Protein AF-A0A646QCM5-F1 (afdb_monomer_lite)

Structure (mmCIF, N/CA/C/O backbone):
data_AF-A0A646QCM5-F1
#
_entry.id   AF-A0A646QCM5-F1
#
loop_
_atom_site.group_PDB
_atom_site.id
_atom_site.type_symbol
_atom_site.label_atom_id
_atom_site.label_alt_id
_atom_site.label_comp_id
_atom_site.label_asym_id
_atom_site.label_entity_id
_atom_site.label_seq_id
_atom_site.pdbx_PDB_ins_code
_atom_site.Cartn_x
_atom_site.Cartn_y
_atom_site.Cartn_z
_atom_site.occupancy
_atom_site.B_iso_or_equiv
_atom_site.auth_seq_id
_atom_site.auth_comp_id
_atom_site.auth_asym_id
_atom_site.auth_atom_id
_atom_site.pdbx_PDB_model_num
ATOM 1 N N . MET A 1 1 ? 48.543 19.553 41.252 1.00 48.06 1 MET A N 1
ATOM 2 C CA . MET A 1 1 ? 48.390 19.181 39.828 1.00 48.06 1 MET A CA 1
ATOM 3 C C . MET A 1 1 ? 46.990 18.604 39.634 1.00 48.06 1 MET A C 1
ATOM 5 O O . MET A 1 1 ? 46.805 17.416 39.829 1.00 48.06 1 MET A O 1
ATOM 9 N N . LEU A 1 2 ? 45.990 19.450 39.368 1.00 53.00 2 LEU A N 1
ATOM 10 C CA . LEU A 1 2 ? 44.574 19.065 39.236 1.00 53.00 2 LEU A CA 1
ATOM 11 C C . LEU A 1 2 ? 43.901 19.969 38.187 1.00 53.00 2 LEU A C 1
ATOM 13 O O . LEU A 1 2 ? 43.048 20.778 38.516 1.00 53.00 2 LEU A O 1
ATOM 17 N N . PHE A 1 3 ? 44.322 19.883 36.924 1.00 50.12 3 PHE A N 1
ATOM 18 C CA . PHE A 1 3 ? 43.675 20.599 35.814 1.00 50.12 3 PHE A CA 1
ATOM 19 C C . PHE A 1 3 ? 43.716 19.748 34.536 1.00 50.12 3 PHE A C 1
ATOM 21 O O . PHE A 1 3 ? 44.315 20.139 33.544 1.00 50.12 3 PHE A O 1
ATOM 28 N N . ALA A 1 4 ? 43.136 18.545 34.570 1.00 55.38 4 ALA A N 1
ATOM 29 C CA . ALA A 1 4 ? 43.033 17.681 33.382 1.00 55.38 4 ALA A CA 1
ATOM 30 C C . ALA A 1 4 ? 41.586 17.302 33.009 1.00 55.38 4 ALA A C 1
ATOM 32 O O . ALA A 1 4 ? 41.364 16.710 31.961 1.00 55.38 4 ALA A O 1
ATOM 33 N N . ASN A 1 5 ? 40.586 17.669 33.822 1.00 54.97 5 ASN A N 1
ATOM 34 C CA . ASN A 1 5 ? 39.227 17.121 33.698 1.00 54.97 5 ASN A CA 1
ATOM 35 C C . ASN A 1 5 ? 38.185 18.065 33.066 1.00 54.97 5 ASN A C 1
ATOM 37 O O . ASN A 1 5 ? 37.040 17.670 32.879 1.00 54.97 5 ASN A O 1
ATOM 41 N N . ALA A 1 6 ? 38.553 19.305 32.725 1.00 56.94 6 ALA A N 1
ATOM 42 C CA . ALA A 1 6 ? 37.591 20.311 32.252 1.00 56.94 6 ALA A CA 1
ATOM 43 C C . ALA A 1 6 ? 37.296 20.251 30.737 1.00 56.94 6 ALA A C 1
ATOM 45 O O . ALA A 1 6 ? 36.301 20.812 30.290 1.00 56.94 6 ALA A O 1
ATOM 46 N N . TYR A 1 7 ? 38.124 19.555 29.948 1.00 56.28 7 TYR A N 1
ATOM 47 C CA . TYR A 1 7 ? 38.003 19.519 28.481 1.00 56.28 7 TYR A CA 1
ATOM 48 C C . TYR A 1 7 ? 37.385 18.226 27.925 1.00 56.28 7 TYR A C 1
ATOM 50 O O . TYR A 1 7 ? 37.044 18.179 26.746 1.00 56.28 7 TYR A O 1
ATOM 58 N N . LEU A 1 8 ? 37.191 17.190 28.751 1.00 59.22 8 LEU A N 1
ATOM 59 C CA . LEU A 1 8 ? 36.609 15.917 28.299 1.00 59.22 8 LEU A CA 1
ATOM 60 C C . LEU A 1 8 ? 35.085 15.997 28.102 1.00 59.22 8 LEU A C 1
ATOM 62 O O . LEU A 1 8 ? 34.555 15.464 27.132 1.00 59.22 8 LEU A O 1
ATOM 66 N N . LEU A 1 9 ? 34.383 16.695 28.999 1.00 58.88 9 LEU A N 1
ATOM 67 C CA . LEU A 1 9 ? 32.927 16.865 28.949 1.00 58.88 9 LEU A CA 1
ATOM 68 C C . LEU A 1 9 ? 32.409 17.553 27.671 1.00 58.88 9 LEU A C 1
ATOM 70 O O . LEU A 1 9 ? 31.515 16.989 27.041 1.00 58.88 9 LEU A O 1
ATOM 74 N N . PRO A 1 10 ? 32.946 18.708 27.226 1.00 61.84 10 PRO A N 1
ATOM 75 C CA . PRO A 1 10 ? 32.444 19.354 26.012 1.00 61.84 10 PRO A CA 1
ATOM 76 C C . PRO A 1 10 ? 32.688 18.514 24.749 1.00 61.84 10 PRO A C 1
ATOM 78 O O . PRO A 1 10 ? 31.905 18.592 23.808 1.00 61.84 10 PRO A O 1
ATOM 81 N N . LEU A 1 11 ? 33.732 17.678 24.737 1.00 63.75 11 LEU A N 1
ATOM 82 C CA . LEU A 1 11 ? 34.081 16.829 23.595 1.00 63.75 11 LEU A CA 1
ATOM 83 C C . LEU A 1 11 ? 33.165 15.599 23.473 1.00 63.75 11 LEU A C 1
ATOM 85 O O . LEU A 1 11 ? 32.826 15.178 22.372 1.00 63.75 11 LEU A O 1
ATOM 89 N N . ILE A 1 12 ? 32.707 15.046 24.599 1.00 67.75 12 ILE A N 1
ATOM 90 C CA . ILE A 1 12 ? 31.707 13.967 24.603 1.00 67.75 12 ILE A CA 1
ATOM 91 C C . ILE A 1 12 ? 30.342 14.509 24.156 1.00 67.75 12 ILE A C 1
ATOM 93 O O . ILE A 1 12 ? 29.671 13.875 23.344 1.00 67.75 12 ILE A O 1
ATOM 97 N N . VAL A 1 13 ? 29.953 15.701 24.622 1.00 62.94 13 VAL A N 1
ATOM 98 C CA . VAL A 1 13 ? 28.676 16.331 24.245 1.00 62.94 13 VAL A CA 1
ATOM 99 C C . VAL A 1 13 ? 28.620 16.622 22.742 1.00 62.94 13 VAL A C 1
ATOM 101 O O . VAL A 1 13 ? 27.620 16.303 22.102 1.00 62.94 13 VAL A O 1
ATOM 104 N N . THR A 1 14 ? 29.691 17.147 22.140 1.00 62.12 14 THR A N 1
ATOM 105 C CA . THR A 1 14 ? 29.724 17.385 20.686 1.00 62.12 14 THR A CA 1
ATOM 106 C C . THR A 1 14 ? 29.658 16.088 19.882 1.00 62.12 14 THR A C 1
ATOM 108 O O . THR A 1 14 ? 28.912 16.024 18.908 1.00 62.12 14 THR A O 1
ATOM 111 N N . LEU A 1 15 ? 30.350 15.022 20.299 1.00 57.97 15 LEU A N 1
ATOM 112 C CA . LEU A 1 15 ? 30.290 13.723 19.615 1.00 57.97 15 LEU A CA 1
ATOM 113 C C . LEU A 1 15 ? 28.901 13.067 19.688 1.00 57.97 15 LEU A C 1
ATOM 115 O O . LEU A 1 15 ? 28.469 12.450 18.712 1.00 57.97 15 LEU A O 1
ATOM 119 N N . VAL A 1 16 ? 28.191 13.208 20.811 1.00 57.62 16 VAL A N 1
ATOM 120 C CA . VAL A 1 16 ? 26.811 12.712 20.961 1.00 57.62 16 VAL A CA 1
ATOM 121 C C . VAL A 1 16 ? 25.851 13.483 20.048 1.00 57.62 16 VAL A C 1
ATOM 123 O O . VAL A 1 16 ? 25.044 12.861 19.360 1.00 57.62 16 VAL A O 1
ATOM 126 N N . LEU A 1 17 ? 25.990 14.812 19.967 1.00 55.44 17 LEU A N 1
ATOM 127 C CA . LEU A 1 17 ? 25.168 15.661 19.095 1.00 55.44 17 LEU A CA 1
ATOM 128 C C . LEU A 1 17 ? 25.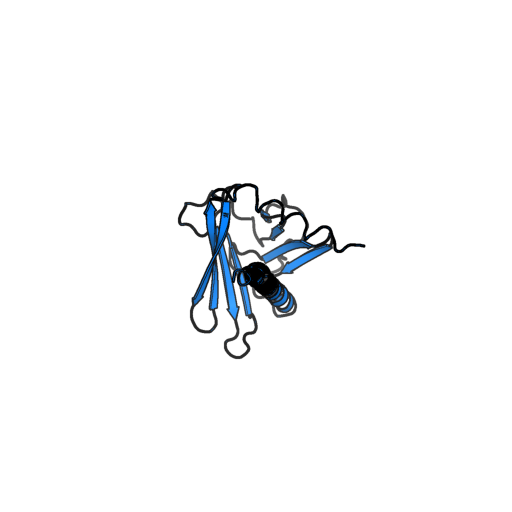429 15.421 17.597 1.00 55.44 17 LEU A C 1
ATOM 130 O O . LEU A 1 17 ? 24.503 15.466 16.791 1.00 55.44 17 LEU A O 1
ATOM 134 N N . ILE A 1 18 ? 26.675 15.128 17.208 1.00 56.53 18 ILE A N 1
ATOM 135 C CA . ILE A 1 18 ? 27.013 14.801 15.814 1.00 56.53 18 ILE A CA 1
ATOM 136 C C . ILE A 1 18 ? 26.372 13.463 15.410 1.00 56.53 18 ILE A C 1
ATOM 138 O 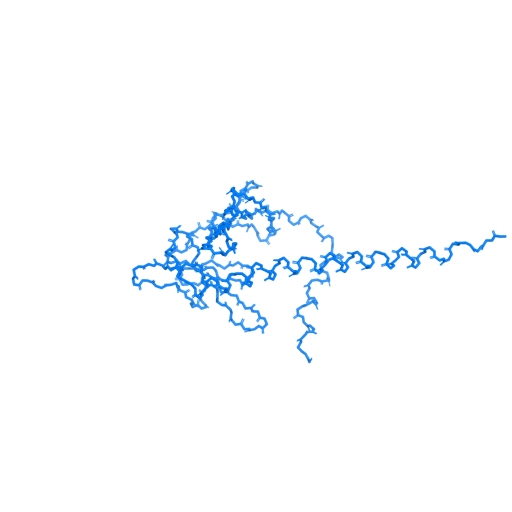O . ILE A 1 18 ? 25.784 13.355 14.334 1.00 56.53 18 ILE A O 1
ATOM 142 N N . LYS A 1 19 ? 26.422 12.441 16.277 1.00 48.91 19 LYS A N 1
ATOM 143 C CA . LYS A 1 19 ? 25.820 11.129 15.983 1.00 48.91 19 LYS A CA 1
ATOM 144 C C . LYS A 1 19 ? 24.298 11.184 15.847 1.00 48.91 19 LYS A C 1
ATOM 146 O O . LYS A 1 19 ? 23.762 10.534 14.952 1.00 48.91 19 LYS A O 1
ATOM 151 N N . SER A 1 20 ? 23.607 11.955 16.688 1.00 49.72 20 SER A N 1
ATOM 152 C CA . SER A 1 20 ? 22.147 12.085 16.597 1.00 49.72 20 SER A CA 1
ATOM 153 C C . SER A 1 20 ? 21.712 12.800 15.313 1.00 49.72 20 SER A C 1
ATOM 155 O O . SER A 1 20 ? 20.775 12.348 14.657 1.00 49.72 20 SER A O 1
ATOM 157 N N . ALA A 1 21 ? 22.438 13.839 14.885 1.00 44.34 21 ALA A N 1
ATOM 158 C CA . ALA A 1 21 ? 22.160 14.542 13.632 1.00 44.34 21 ALA A CA 1
ATOM 159 C C . ALA A 1 21 ? 22.354 13.652 12.388 1.00 44.34 21 ALA A C 1
ATOM 161 O O . ALA A 1 21 ? 21.562 13.719 11.447 1.00 44.34 21 ALA A O 1
ATOM 162 N N . HIS A 1 22 ? 23.369 12.781 12.383 1.00 42.06 22 HIS A N 1
ATOM 163 C CA . HIS A 1 22 ? 23.581 11.840 11.278 1.00 42.06 22 HIS A CA 1
ATOM 164 C C . HIS A 1 22 ? 22.502 10.753 11.195 1.00 42.06 22 HIS A C 1
ATOM 166 O O . HIS A 1 22 ? 22.108 10.386 10.089 1.00 42.06 22 HIS A O 1
ATOM 172 N N . LEU A 1 23 ? 21.995 10.266 12.332 1.00 41.31 23 LEU A N 1
ATOM 173 C CA . LEU A 1 23 ? 20.921 9.266 12.358 1.00 41.31 23 LEU A CA 1
ATOM 174 C C . LEU A 1 23 ? 19.582 9.843 11.874 1.00 41.31 23 LEU A C 1
ATOM 176 O O . LEU A 1 23 ? 18.910 9.210 11.063 1.00 41.31 23 LEU A O 1
ATOM 180 N N . LEU A 1 24 ? 19.240 11.065 12.295 1.00 40.00 24 LEU A N 1
ATOM 181 C CA . LEU A 1 24 ? 18.034 11.779 11.847 1.00 40.00 24 LEU A CA 1
ATOM 182 C C . LEU A 1 24 ? 18.058 12.111 10.346 1.00 40.00 24 LEU A C 1
ATOM 184 O O . LEU A 1 24 ? 17.027 12.075 9.681 1.00 40.00 24 LEU A O 1
ATOM 188 N N . SER A 1 25 ? 19.235 12.416 9.796 1.00 42.03 25 SER A N 1
ATOM 189 C CA . SER A 1 25 ? 19.393 12.681 8.361 1.00 42.03 25 SER A CA 1
ATOM 190 C C . SER A 1 25 ? 19.184 11.418 7.510 1.00 42.03 25 SER A C 1
ATOM 192 O O . SER A 1 25 ? 18.638 11.485 6.409 1.00 42.03 25 SER A O 1
ATOM 194 N N . LEU A 1 26 ? 19.570 10.247 8.028 1.00 34.31 26 LEU A N 1
ATOM 195 C CA . LEU A 1 26 ? 19.490 8.989 7.288 1.00 34.31 26 LEU A CA 1
ATOM 196 C C . LEU A 1 26 ? 18.056 8.446 7.188 1.00 34.31 26 LEU A C 1
ATOM 198 O O . LEU A 1 26 ? 17.667 7.989 6.115 1.00 34.31 26 LEU A O 1
ATOM 202 N N . SER A 1 27 ? 17.255 8.530 8.256 1.00 39.22 27 SER A N 1
ATOM 203 C CA . SER A 1 27 ? 15.854 8.073 8.229 1.00 39.22 27 SER A CA 1
ATOM 204 C C . SER A 1 27 ? 15.005 8.883 7.244 1.00 39.22 27 SER A C 1
ATOM 206 O O . SER A 1 27 ? 14.269 8.310 6.441 1.00 39.22 27 SER A O 1
ATOM 208 N N . HIS A 1 28 ? 15.193 10.204 7.213 1.00 36.88 28 HIS A N 1
ATOM 209 C CA . HIS A 1 28 ? 14.476 11.099 6.304 1.00 36.88 28 HIS A CA 1
ATOM 210 C C . HIS A 1 28 ? 14.843 10.872 4.822 1.00 36.88 28 HIS A C 1
ATOM 212 O O . HIS A 1 28 ? 14.023 11.083 3.927 1.00 36.88 28 HIS A O 1
ATOM 218 N N . LEU A 1 29 ? 16.076 10.444 4.527 1.00 34.44 29 LEU A N 1
ATOM 219 C CA . LEU A 1 29 ? 16.499 10.106 3.162 1.00 34.44 29 LEU A CA 1
ATOM 220 C C . LEU A 1 29 ? 15.893 8.784 2.669 1.00 34.44 29 LEU A C 1
ATOM 222 O O . LEU A 1 29 ? 15.627 8.650 1.474 1.00 34.44 29 LEU A O 1
ATOM 226 N N . ILE A 1 30 ? 15.655 7.826 3.570 1.00 41.28 30 ILE A N 1
ATOM 227 C CA . ILE A 1 30 ? 15.052 6.529 3.231 1.00 41.28 30 ILE A CA 1
ATOM 228 C C . ILE A 1 30 ? 13.568 6.705 2.876 1.00 41.28 30 ILE A C 1
ATOM 230 O O . ILE A 1 30 ? 13.142 6.237 1.821 1.00 41.28 30 ILE A O 1
ATOM 234 N N . GLU A 1 31 ? 12.802 7.455 3.677 1.00 41.78 31 GLU A N 1
ATOM 235 C CA . GLU A 1 31 ? 11.379 7.713 3.393 1.00 41.78 31 GLU A CA 1
ATOM 236 C C . GLU A 1 31 ? 11.167 8.562 2.132 1.00 41.78 31 GLU A C 1
ATOM 238 O O . GLU A 1 31 ? 10.255 8.300 1.342 1.00 41.78 31 GLU A O 1
ATOM 243 N N . LYS A 1 32 ? 12.036 9.553 1.892 1.00 42.31 32 LYS A N 1
ATOM 244 C CA . LYS A 1 32 ? 11.933 10.423 0.713 1.00 42.31 32 LYS A CA 1
ATOM 245 C C . LYS A 1 32 ? 12.204 9.673 -0.596 1.00 42.31 32 LYS A C 1
ATOM 247 O O . LYS A 1 32 ? 11.463 9.861 -1.561 1.00 42.31 32 LYS A O 1
ATOM 252 N N . ASN A 1 33 ? 13.207 8.791 -0.621 1.00 46.53 33 ASN A N 1
ATOM 253 C CA . ASN A 1 33 ? 13.516 7.981 -1.804 1.00 46.53 33 ASN A CA 1
ATOM 254 C C . ASN A 1 33 ? 12.387 7.002 -2.153 1.00 46.53 33 ASN A C 1
ATOM 256 O O . ASN A 1 33 ? 12.100 6.786 -3.331 1.00 46.53 33 ASN A O 1
ATOM 260 N N . ASP A 1 34 ? 11.718 6.430 -1.150 1.00 52.00 34 ASP A N 1
ATOM 261 C CA . ASP A 1 34 ? 10.619 5.496 -1.387 1.00 52.00 34 ASP A CA 1
ATOM 262 C C . ASP A 1 34 ? 9.419 6.175 -2.066 1.00 52.00 34 ASP A C 1
ATOM 264 O O . ASP A 1 34 ? 8.833 5.592 -2.979 1.00 52.00 34 ASP A O 1
ATOM 268 N N . PHE A 1 35 ? 9.092 7.416 -1.693 1.00 48.81 35 PHE A N 1
ATOM 269 C CA . PHE A 1 35 ? 7.960 8.154 -2.265 1.00 48.81 35 PHE A CA 1
ATOM 270 C C . PHE A 1 35 ? 8.286 8.795 -3.626 1.00 48.81 35 PHE A C 1
ATOM 272 O O . PHE A 1 35 ? 7.481 8.711 -4.555 1.00 48.81 35 PHE A O 1
ATOM 279 N N . GLU A 1 36 ? 9.481 9.376 -3.795 1.00 45.81 36 GLU A N 1
ATOM 280 C CA . GLU A 1 36 ? 9.914 9.942 -5.086 1.00 45.81 36 GLU A CA 1
ATOM 281 C C . GLU A 1 36 ? 10.031 8.856 -6.169 1.00 45.81 36 GLU A C 1
ATOM 283 O O . GLU A 1 36 ? 9.639 9.075 -7.318 1.00 45.81 36 GLU A O 1
ATOM 288 N N . SER A 1 37 ? 10.463 7.645 -5.798 1.00 50.97 37 SER A N 1
ATOM 289 C CA . SER A 1 37 ? 10.536 6.516 -6.731 1.00 50.97 37 SER A CA 1
ATOM 290 C C . SER A 1 37 ? 9.159 6.061 -7.245 1.00 50.97 37 SER A C 1
ATOM 292 O O . SER A 1 37 ? 9.042 5.624 -8.390 1.00 50.97 37 SER A O 1
ATOM 294 N N . GLN A 1 38 ? 8.096 6.223 -6.447 1.00 51.34 38 GLN A N 1
ATOM 295 C CA . GLN A 1 38 ? 6.720 5.876 -6.824 1.00 51.34 38 GLN A CA 1
ATOM 296 C C . GLN A 1 38 ? 6.083 6.923 -7.746 1.00 51.34 38 GLN A C 1
ATOM 298 O O . GLN A 1 38 ? 5.290 6.574 -8.622 1.00 51.34 38 GLN A O 1
ATOM 303 N N . GLN A 1 39 ? 6.469 8.195 -7.622 1.00 50.16 39 GLN A N 1
ATOM 304 C CA . GLN A 1 39 ? 5.957 9.266 -8.479 1.00 50.16 39 GLN A CA 1
ATOM 305 C C . GLN A 1 39 ? 6.425 9.125 -9.940 1.00 50.16 39 GLN A C 1
ATOM 307 O O . GLN A 1 39 ? 5.703 9.495 -10.866 1.00 50.16 39 GLN A O 1
ATOM 312 N N . GLU A 1 40 ? 7.597 8.525 -10.180 1.00 48.06 40 GLU A N 1
ATOM 313 C CA . GLU A 1 40 ? 8.066 8.205 -11.536 1.00 48.06 40 GLU A CA 1
ATOM 314 C C . GLU A 1 40 ? 7.358 7.002 -12.185 1.00 48.06 40 GLU A C 1
ATOM 316 O O . GLU A 1 40 ? 7.403 6.853 -13.414 1.00 48.06 40 GLU A O 1
ATOM 321 N N . VAL A 1 41 ? 6.706 6.149 -11.385 1.00 53.94 41 VAL A N 1
ATOM 322 C CA . VAL A 1 41 ? 5.902 5.019 -11.879 1.00 53.94 41 VAL A CA 1
ATOM 323 C C . VAL A 1 41 ? 4.603 5.524 -12.505 1.00 53.94 41 VAL A C 1
ATOM 325 O O . VAL A 1 41 ? 4.186 4.987 -13.528 1.00 53.94 41 VAL A O 1
ATOM 328 N N . SER A 1 42 ? 4.013 6.610 -11.985 1.00 49.75 42 SER A N 1
ATOM 329 C CA . SER A 1 42 ? 2.719 7.120 -12.473 1.00 49.75 42 SER A CA 1
ATOM 330 C C . SER A 1 42 ? 2.750 7.671 -13.909 1.00 49.75 42 SER A C 1
ATOM 332 O O . SER A 1 42 ? 1.702 7.826 -14.529 1.00 49.75 42 SER A O 1
ATOM 334 N N . LYS A 1 43 ? 3.942 7.927 -14.473 1.00 50.09 43 LYS A N 1
ATOM 335 C CA . LYS A 1 43 ? 4.123 8.382 -15.867 1.00 50.09 43 LYS A CA 1
ATOM 336 C C . LYS A 1 43 ? 4.348 7.251 -16.880 1.00 50.09 43 LYS A C 1
ATOM 338 O O . LYS A 1 43 ? 4.436 7.532 -18.073 1.00 50.09 43 LYS A O 1
ATOM 343 N N . ARG A 1 44 ? 4.507 6.000 -16.440 1.00 54.97 44 ARG A N 1
ATOM 344 C CA . ARG A 1 44 ? 4.807 4.837 -17.301 1.00 54.97 44 ARG A CA 1
ATOM 345 C C . ARG A 1 44 ? 3.611 3.895 -17.346 1.00 54.97 44 ARG A C 1
ATOM 347 O O . ARG A 1 44 ? 2.772 3.982 -16.466 1.00 54.97 44 ARG A O 1
ATOM 354 N N . ASP A 1 45 ? 3.555 3.015 -18.353 1.00 59.66 45 ASP A N 1
ATOM 355 C CA . ASP A 1 45 ? 2.510 1.994 -18.555 1.00 59.66 45 ASP A CA 1
ATOM 356 C C . ASP A 1 45 ? 2.085 1.332 -17.236 1.00 59.66 45 ASP A C 1
ATOM 358 O O . ASP A 1 45 ? 2.696 0.369 -16.755 1.00 59.66 45 ASP A O 1
ATOM 362 N N . ILE A 1 46 ? 1.032 1.884 -16.633 1.00 64.94 46 ILE A N 1
ATOM 363 C CA . ILE A 1 46 ? 0.520 1.436 -15.352 1.00 64.94 46 ILE A CA 1
ATOM 364 C C . ILE A 1 46 ? -0.127 0.069 -15.611 1.00 64.94 46 ILE A C 1
ATOM 366 O O . ILE A 1 46 ? -1.151 -0.052 -16.289 1.00 64.94 46 ILE A O 1
ATOM 370 N N . ARG A 1 47 ? 0.500 -0.995 -15.102 1.00 83.19 47 ARG A N 1
ATOM 371 C CA . ARG A 1 47 ? -0.003 -2.364 -15.275 1.00 83.19 47 ARG A CA 1
ATOM 372 C C . ARG A 1 47 ? -1.294 -2.579 -14.492 1.00 83.19 47 ARG A C 1
ATOM 374 O O . ARG A 1 47 ? -1.568 -1.878 -13.522 1.00 83.19 47 ARG A O 1
ATOM 381 N N . ILE A 1 48 ? -2.051 -3.602 -14.883 1.00 91.06 48 ILE A N 1
ATOM 382 C CA . ILE A 1 48 ? -3.289 -3.970 -14.195 1.00 91.06 48 ILE A CA 1
ATOM 383 C C . ILE A 1 48 ? -3.007 -4.392 -12.743 1.00 91.06 48 ILE A C 1
ATOM 385 O O . ILE A 1 48 ? -2.030 -5.107 -12.459 1.00 91.06 48 ILE A O 1
ATOM 389 N N . CYS A 1 49 ? -3.858 -3.921 -11.832 1.00 92.19 49 CYS A N 1
ATOM 390 C CA . CYS A 1 49 ? -3.827 -4.248 -10.415 1.00 92.19 49 CYS A CA 1
ATOM 391 C C . CYS A 1 49 ? -3.978 -5.751 -10.182 1.00 92.19 49 CYS A C 1
ATOM 393 O O . CYS A 1 49 ? -4.613 -6.470 -10.952 1.00 92.19 49 CYS A O 1
ATOM 395 N N . ARG A 1 50 ? -3.369 -6.248 -9.102 1.00 91.06 50 ARG A N 1
ATOM 396 C CA . ARG A 1 50 ? -3.702 -7.590 -8.611 1.00 91.06 50 ARG A CA 1
ATOM 397 C C . ARG A 1 50 ? -5.051 -7.524 -7.878 1.00 91.06 50 ARG A C 1
ATOM 399 O O . ARG A 1 50 ? -5.372 -6.465 -7.331 1.00 91.06 50 ARG A O 1
ATOM 406 N N . PRO A 1 51 ? -5.806 -8.632 -7.812 1.00 90.75 51 PRO A N 1
ATOM 407 C CA . PRO A 1 51 ? -6.972 -8.710 -6.936 1.00 90.75 51 PRO A CA 1
ATOM 408 C C . PRO A 1 51 ? -6.601 -8.295 -5.507 1.00 90.75 51 PRO A C 1
ATOM 410 O O . PRO A 1 51 ? -5.514 -8.642 -5.037 1.00 90.75 51 PRO A O 1
ATOM 413 N N . ASN A 1 52 ? -7.478 -7.538 -4.845 1.00 91.31 52 ASN A N 1
ATOM 414 C CA . ASN A 1 52 ? -7.297 -7.033 -3.475 1.00 91.31 52 ASN A CA 1
ATOM 415 C C . ASN A 1 52 ? -6.023 -6.198 -3.242 1.00 91.31 52 ASN A C 1
ATOM 417 O O . ASN A 1 52 ? -5.576 -6.043 -2.105 1.00 91.31 52 ASN A O 1
ATOM 421 N N . SER A 1 53 ? -5.413 -5.665 -4.305 1.00 95.12 53 SER A N 1
ATOM 422 C CA . SER A 1 53 ? -4.297 -4.727 -4.178 1.00 95.12 53 SER A CA 1
ATOM 423 C C . SER A 1 53 ? -4.775 -3.282 -4.221 1.00 95.12 53 SER A C 1
ATOM 425 O O . SER A 1 53 ? -5.729 -2.940 -4.921 1.00 95.12 53 SER A O 1
ATOM 427 N N . VAL A 1 54 ? -4.074 -2.432 -3.480 1.00 96.62 54 VAL A N 1
ATOM 428 C CA . VAL A 1 54 ? -4.278 -0.986 -3.500 1.00 96.62 54 VAL A CA 1
ATOM 429 C C . VAL A 1 54 ? -3.895 -0.450 -4.880 1.00 96.62 54 VAL A C 1
ATOM 431 O O . VAL A 1 54 ? -2.766 -0.649 -5.335 1.00 96.62 54 VAL A O 1
ATOM 434 N N . CYS A 1 55 ? -4.820 0.254 -5.527 1.00 96.00 55 CYS A N 1
ATOM 435 C CA . CYS A 1 55 ? -4.596 0.915 -6.809 1.00 96.00 55 CYS A CA 1
ATOM 436 C C . CYS A 1 55 ? -3.957 2.296 -6.668 1.00 96.00 55 CYS A C 1
ATOM 438 O O . CYS A 1 55 ? -3.238 2.732 -7.569 1.00 96.00 55 CYS A O 1
ATOM 440 N N . GLY A 1 56 ? -4.150 2.958 -5.527 1.00 94.25 56 GLY A N 1
ATOM 441 C CA . GLY A 1 56 ? -3.482 4.214 -5.228 1.00 94.25 56 GLY A CA 1
ATOM 442 C C . GLY A 1 56 ? -3.613 4.658 -3.778 1.00 94.25 56 GLY A C 1
ATOM 443 O O . GLY A 1 56 ? -4.393 4.107 -3.005 1.00 94.25 56 GLY A O 1
ATOM 444 N N . VAL A 1 57 ? -2.827 5.664 -3.413 1.00 95.31 57 VAL A N 1
ATOM 445 C CA . VAL A 1 57 ? -2.818 6.266 -2.079 1.00 95.31 57 VAL A CA 1
ATOM 446 C C . VAL A 1 57 ? -3.032 7.761 -2.197 1.00 95.31 57 VAL A C 1
ATOM 448 O O . VAL A 1 57 ? -2.370 8.437 -2.988 1.00 95.31 57 VAL A O 1
ATOM 451 N N . LEU A 1 58 ? -3.945 8.256 -1.373 1.00 93.75 58 LEU A N 1
ATOM 452 C CA . LEU A 1 58 ? -4.231 9.664 -1.188 1.00 93.75 58 LEU A CA 1
ATOM 453 C C . LEU A 1 58 ? -3.670 10.103 0.169 1.00 93.75 58 LEU A C 1
ATOM 455 O O . LEU A 1 58 ? -4.037 9.541 1.202 1.00 93.75 58 LEU A O 1
ATOM 459 N N . ASN A 1 59 ? -2.787 11.098 0.193 1.00 93.00 59 ASN A N 1
ATOM 460 C CA . ASN A 1 59 ? -2.286 11.701 1.432 1.00 93.00 59 ASN A CA 1
ATOM 461 C C . ASN A 1 59 ? -2.204 13.236 1.370 1.00 93.00 59 ASN A C 1
ATOM 463 O O . ASN A 1 59 ? -2.025 13.823 0.305 1.00 93.00 59 ASN A O 1
ATOM 467 N N . LYS A 1 60 ? -2.365 13.898 2.521 1.00 89.44 60 LYS A N 1
ATOM 468 C CA . LYS A 1 60 ? -2.217 15.357 2.634 1.00 89.44 60 LYS A CA 1
ATOM 469 C C . LYS A 1 60 ? -0.841 15.685 3.185 1.00 89.44 60 LYS A C 1
ATOM 471 O O . LYS A 1 60 ? -0.507 15.258 4.287 1.00 89.44 60 LYS A O 1
ATOM 476 N N . VAL A 1 61 ? -0.061 16.452 2.434 1.00 83.94 61 VAL A N 1
ATOM 477 C CA . VAL A 1 61 ? 1.260 16.938 2.850 1.00 83.94 61 VAL A CA 1
ATOM 478 C C . VAL A 1 61 ? 1.206 18.456 2.823 1.00 83.94 61 VAL A C 1
ATOM 480 O O . VAL A 1 61 ? 0.926 19.033 1.782 1.00 83.94 61 VAL A O 1
ATOM 483 N N . GLU A 1 62 ? 1.404 19.095 3.978 1.00 88.06 62 GLU A N 1
ATOM 484 C CA . GLU A 1 62 ? 1.356 20.566 4.113 1.00 88.06 62 GLU A CA 1
ATOM 485 C C . GLU A 1 62 ? 0.031 21.195 3.632 1.00 88.06 62 GLU A C 1
ATOM 487 O O . GLU A 1 62 ? -0.025 22.343 3.207 1.00 88.06 62 GLU A O 1
ATOM 492 N N . GLY A 1 63 ? -1.067 20.438 3.729 1.00 85.88 63 GLY A N 1
ATOM 493 C CA . GLY A 1 63 ? -2.394 20.859 3.270 1.00 85.88 63 GLY A CA 1
ATOM 494 C C . GLY A 1 63 ? -2.662 20.598 1.786 1.00 85.88 63 GLY A C 1
ATOM 495 O O . GLY A 1 63 ? -3.816 20.681 1.371 1.00 85.88 63 GLY A O 1
ATOM 496 N N . GLU A 1 64 ? -1.647 20.212 1.011 1.00 87.25 64 GLU A N 1
ATOM 497 C CA . GLU A 1 64 ? -1.794 19.823 -0.389 1.00 87.25 64 GLU A CA 1
ATOM 498 C C . GLU A 1 64 ? -2.149 18.339 -0.519 1.00 87.25 64 GLU A C 1
ATOM 500 O O . GLU A 1 64 ? -1.556 17.468 0.125 1.00 87.25 64 GLU A O 1
ATOM 505 N N . GLU A 1 65 ? -3.123 18.045 -1.379 1.00 89.06 65 GLU A N 1
ATOM 506 C CA . GLU A 1 65 ? -3.523 16.681 -1.712 1.00 89.06 65 GLU A CA 1
ATOM 507 C C . GLU A 1 65 ? -2.527 16.061 -2.694 1.00 89.06 65 GLU A C 1
ATOM 509 O O . GLU A 1 65 ? -2.249 16.607 -3.762 1.00 89.06 65 GLU A O 1
ATOM 514 N N . ARG A 1 66 ? -1.991 14.895 -2.334 1.00 88.25 66 ARG A N 1
ATOM 515 C CA . ARG A 1 66 ? -1.102 14.098 -3.175 1.00 88.25 66 ARG A CA 1
ATOM 516 C C . ARG A 1 66 ? -1.751 12.761 -3.494 1.00 88.25 66 ARG A C 1
ATOM 518 O O . ARG A 1 66 ? -2.358 12.123 -2.636 1.00 88.25 66 ARG A O 1
ATOM 525 N N . ILE A 1 67 ? -1.604 12.357 -4.753 1.00 90.94 67 ILE A N 1
ATOM 526 C CA . ILE A 1 67 ? -2.180 11.136 -5.313 1.00 90.94 67 ILE A CA 1
ATOM 527 C C . ILE A 1 67 ? -1.040 10.313 -5.896 1.00 90.94 67 ILE A C 1
ATOM 529 O O . ILE A 1 67 ? -0.353 10.769 -6.811 1.00 90.94 67 ILE A O 1
ATOM 533 N N . ASN A 1 68 ? -0.866 9.092 -5.399 1.00 89.31 68 ASN A N 1
ATOM 534 C CA . ASN A 1 68 ? 0.079 8.129 -5.958 1.00 89.31 68 ASN A CA 1
ATOM 535 C C . ASN A 1 68 ? -0.688 6.937 -6.503 1.00 89.31 68 ASN A C 1
ATOM 537 O O . ASN A 1 68 ? -1.325 6.218 -5.740 1.00 89.31 68 ASN A O 1
ATOM 541 N N . LEU A 1 69 ? -0.625 6.726 -7.814 1.00 91.31 69 LEU A N 1
ATOM 542 C CA . LEU A 1 69 ? -1.225 5.567 -8.468 1.00 91.31 69 LEU A CA 1
ATOM 543 C C . LEU A 1 69 ? -0.174 4.470 -8.635 1.00 91.31 69 LEU A C 1
ATOM 545 O O . LEU A 1 69 ? 0.935 4.735 -9.097 1.00 91.31 69 LEU A O 1
ATOM 549 N N . PHE A 1 70 ? -0.531 3.241 -8.273 1.00 89.81 70 PHE A N 1
ATOM 550 C CA . PHE A 1 70 ? 0.355 2.076 -8.350 1.00 89.81 70 PHE A CA 1
ATOM 551 C C . PHE A 1 70 ? 0.027 1.162 -9.529 1.00 89.81 70 PHE A C 1
ATOM 553 O O . PHE A 1 70 ? 0.926 0.550 -10.109 1.00 89.81 70 PHE A O 1
ATOM 560 N N . CYS A 1 71 ? -1.256 1.046 -9.873 1.00 90.31 71 CYS A N 1
ATOM 561 C CA . CYS A 1 71 ? -1.748 0.151 -10.912 1.00 90.31 71 CYS A CA 1
ATOM 562 C C . CYS A 1 71 ? -3.097 0.638 -11.487 1.00 90.31 71 CYS A C 1
ATOM 564 O O . CYS A 1 71 ? -3.764 1.492 -10.905 1.00 90.31 71 CYS A O 1
ATOM 566 N N . ASN A 1 72 ? -3.484 0.103 -12.648 1.00 91.81 72 ASN A N 1
ATOM 567 C CA . ASN A 1 72 ? -4.740 0.394 -13.337 1.00 91.81 72 ASN A CA 1
ATOM 568 C C . ASN A 1 72 ? -5.767 -0.680 -12.980 1.00 91.81 72 ASN A C 1
ATOM 570 O O . ASN A 1 72 ? -5.423 -1.859 -12.924 1.00 91.81 72 ASN A O 1
ATOM 574 N N . CYS A 1 73 ? -7.035 -0.313 -12.809 1.00 93.50 73 CYS A N 1
ATOM 575 C CA . CYS A 1 73 ? -8.072 -1.291 -12.466 1.00 93.50 73 CYS A CA 1
ATOM 576 C C . CYS A 1 73 ? -8.435 -2.236 -13.619 1.00 93.50 73 CYS A C 1
ATOM 578 O O . CYS A 1 73 ? -8.934 -3.330 -13.383 1.00 93.50 73 CYS A O 1
ATOM 580 N N . GLY A 1 74 ? -8.069 -1.877 -14.852 1.00 89.75 74 GLY A N 1
ATOM 581 C CA . GLY A 1 74 ? -8.339 -2.684 -16.037 1.00 89.75 74 GLY A CA 1
ATOM 582 C C . GLY A 1 74 ? -9.762 -2.510 -16.555 1.00 89.75 74 GLY A C 1
ATOM 583 O O . GLY A 1 74 ? -10.629 -1.953 -15.884 1.00 89.75 74 GLY A O 1
ATOM 584 N N . GLY A 1 75 ? -9.980 -2.950 -17.798 1.00 86.88 75 GLY A N 1
ATOM 585 C CA . GLY A 1 75 ? -11.213 -2.644 -18.524 1.00 86.88 75 GLY A CA 1
ATOM 586 C C . GLY A 1 75 ? -11.453 -1.134 -18.601 1.00 86.88 75 GLY A C 1
ATOM 587 O O . GLY A 1 75 ? -10.510 -0.372 -18.810 1.00 86.88 75 GLY A O 1
ATOM 588 N N . ASP A 1 76 ? -12.702 -0.728 -18.378 1.00 87.12 76 ASP A N 1
ATOM 589 C CA . ASP A 1 76 ? -13.122 0.679 -18.326 1.00 87.12 76 ASP A CA 1
ATOM 590 C C . ASP A 1 76 ? -13.130 1.251 -16.893 1.00 87.12 76 ASP A C 1
ATOM 592 O O . ASP A 1 76 ? -13.588 2.372 -16.663 1.00 87.12 76 ASP A O 1
ATOM 596 N N . GLN A 1 77 ? -12.645 0.491 -15.904 1.00 92.31 77 GLN A N 1
ATOM 597 C CA . GLN A 1 77 ? -12.647 0.910 -14.507 1.00 92.31 77 GLN A CA 1
ATOM 598 C C . GLN A 1 77 ? -11.414 1.755 -14.171 1.00 92.31 77 GLN A C 1
ATOM 600 O O . GLN A 1 77 ? -10.280 1.430 -14.533 1.00 92.31 77 GLN A O 1
ATOM 605 N N . MET A 1 78 ? -11.630 2.827 -13.409 1.00 92.94 78 MET A N 1
ATOM 606 C CA . MET A 1 78 ? -10.573 3.696 -12.891 1.00 92.94 78 MET A CA 1
ATOM 607 C C . MET A 1 78 ? -10.415 3.521 -11.381 1.00 92.94 78 MET A C 1
ATOM 609 O O . MET A 1 78 ? -11.374 3.202 -10.682 1.00 92.94 78 MET A O 1
ATOM 613 N N . CYS A 1 79 ? -9.206 3.772 -10.873 1.00 95.31 79 CYS A N 1
ATOM 614 C CA . CYS A 1 79 ? -8.964 3.818 -9.432 1.00 95.31 79 CYS A CA 1
ATOM 615 C C . CYS A 1 79 ? -9.768 4.982 -8.810 1.00 95.31 79 CYS A C 1
ATOM 617 O O . CYS A 1 79 ? -9.687 6.102 -9.328 1.00 95.31 79 CYS A O 1
ATOM 619 N N . PRO A 1 80 ? -10.541 4.766 -7.729 1.00 95.56 80 PRO A N 1
ATOM 620 C CA . PRO A 1 80 ? -11.394 5.798 -7.143 1.00 95.56 80 PRO A CA 1
ATOM 621 C C . PRO A 1 80 ? -10.561 6.812 -6.347 1.00 95.56 80 PRO A C 1
ATOM 623 O O . PRO A 1 80 ? -10.290 6.638 -5.166 1.00 95.56 80 PRO A O 1
ATOM 626 N N . ILE A 1 81 ? -10.149 7.903 -6.990 1.00 93.94 81 ILE A N 1
ATOM 627 C CA . ILE A 1 81 ? -9.252 8.922 -6.407 1.00 93.94 81 ILE A CA 1
ATOM 628 C C . ILE A 1 81 ? -9.958 10.015 -5.583 1.00 93.94 81 ILE A C 1
ATOM 630 O O . ILE A 1 81 ? -9.341 11.018 -5.232 1.00 93.94 81 ILE A O 1
ATOM 634 N N . ASN A 1 82 ? -11.243 9.852 -5.266 1.00 94.06 82 ASN A N 1
ATOM 635 C CA . ASN A 1 82 ? -11.989 10.838 -4.479 1.00 94.06 82 ASN A CA 1
ATOM 636 C C . ASN A 1 82 ? -11.566 10.810 -3.005 1.00 94.06 82 ASN A C 1
ATOM 638 O O . ASN A 1 82 ? -11.336 9.740 -2.443 1.00 94.06 82 ASN A O 1
ATOM 642 N N . TRP A 1 83 ? -11.536 11.967 -2.341 1.00 93.81 83 TRP A N 1
ATOM 643 C CA . TRP A 1 83 ? -11.186 12.075 -0.917 1.00 93.81 83 TRP A CA 1
ATOM 644 C C . TRP A 1 83 ? -12.331 11.686 0.034 1.00 93.81 83 TRP A C 1
ATOM 646 O O . TRP A 1 83 ? -12.699 12.439 0.933 1.00 93.81 83 TRP A O 1
ATOM 656 N N . ASP A 1 84 ? -12.909 10.509 -0.179 1.00 94.88 84 ASP A N 1
ATOM 657 C CA . ASP A 1 84 ? -13.994 9.945 0.621 1.00 94.88 84 ASP A CA 1
ATOM 658 C C . ASP A 1 84 ? -13.555 8.601 1.210 1.00 94.88 84 ASP A C 1
ATOM 660 O O . ASP A 1 84 ? -13.126 7.710 0.477 1.00 94.88 84 ASP A O 1
ATOM 664 N N . SER A 1 85 ? -13.611 8.466 2.535 1.00 94.12 85 SER A N 1
ATOM 665 C CA . SER A 1 85 ? -13.275 7.222 3.235 1.00 94.12 85 SER A CA 1
ATOM 666 C C . SER A 1 85 ? -14.448 6.245 3.324 1.00 94.12 85 SER A C 1
ATOM 668 O O . SER A 1 85 ? -14.242 5.102 3.723 1.00 94.12 85 SER A O 1
ATOM 670 N N . GLN A 1 86 ? -15.660 6.678 2.971 1.00 96.12 86 GLN A N 1
ATOM 671 C CA . GLN A 1 86 ? -16.896 5.896 3.054 1.00 96.12 86 GLN A CA 1
ATOM 672 C C . GLN A 1 86 ? -17.395 5.439 1.676 1.00 96.12 86 GLN A C 1
ATOM 674 O O . GLN A 1 86 ? -18.500 4.915 1.562 1.00 96.12 86 GLN A O 1
ATOM 679 N N . ASP A 1 87 ? -16.572 5.575 0.634 1.00 96.12 87 ASP A N 1
ATOM 680 C CA . ASP A 1 87 ? -16.902 5.179 -0.740 1.00 96.12 87 ASP A CA 1
ATOM 681 C C . ASP A 1 87 ? -16.948 3.654 -0.963 1.00 96.12 87 ASP A C 1
ATOM 683 O O . ASP A 1 87 ? -17.175 3.202 -2.084 1.00 96.12 87 ASP A O 1
ATOM 687 N N . GLY A 1 88 ? -16.704 2.854 0.081 1.00 97.19 88 GLY A N 1
ATOM 688 C CA . GLY A 1 88 ? -16.632 1.391 0.021 1.00 97.19 88 GLY A CA 1
ATOM 689 C C . GLY A 1 88 ? -15.367 0.846 -0.649 1.00 97.19 88 GLY A C 1
ATOM 690 O O . GLY A 1 88 ? -15.165 -0.360 -0.665 1.00 97.19 88 GLY A O 1
ATOM 691 N N . HIS A 1 89 ? -14.489 1.709 -1.161 1.00 97.75 89 HIS A N 1
ATOM 692 C CA . HIS A 1 89 ? -13.272 1.349 -1.896 1.00 97.75 89 HIS A CA 1
ATOM 693 C C . HIS A 1 89 ? -12.014 1.872 -1.191 1.00 97.75 89 HIS A C 1
ATOM 695 O O . HIS A 1 89 ? -10.946 1.991 -1.797 1.00 97.75 89 HIS A O 1
ATOM 701 N N . SER A 1 90 ? -12.136 2.206 0.096 1.00 97.44 90 SER A N 1
ATOM 702 C CA . SER A 1 90 ? -11.100 2.876 0.872 1.00 97.44 90 SER A CA 1
ATOM 703 C C . SER A 1 90 ? -10.802 2.177 2.187 1.00 97.44 90 SER A C 1
ATOM 705 O O . SER A 1 90 ? -11.705 1.837 2.945 1.00 97.44 90 SER A O 1
ATOM 707 N N . ILE A 1 91 ? -9.516 2.093 2.518 1.00 95.38 91 ILE A N 1
ATOM 708 C CA . ILE A 1 91 ? -9.042 1.903 3.892 1.00 95.38 91 ILE A CA 1
ATOM 709 C C . ILE A 1 91 ? -8.345 3.185 4.329 1.00 95.38 91 ILE A C 1
ATOM 711 O O . ILE A 1 91 ? -7.484 3.704 3.623 1.00 95.38 91 ILE A O 1
ATOM 715 N N . THR A 1 92 ? -8.706 3.703 5.502 1.00 92.50 92 THR A N 1
ATOM 716 C CA . THR A 1 92 ? -8.044 4.876 6.087 1.00 92.50 92 THR A CA 1
ATOM 717 C C . THR A 1 92 ? -7.042 4.428 7.140 1.00 92.50 92 THR A C 1
ATOM 719 O O . THR A 1 92 ? -7.410 3.732 8.084 1.00 92.50 92 THR A O 1
ATOM 722 N N . ARG A 1 93 ? -5.778 4.843 7.015 1.00 86.69 93 ARG A N 1
ATOM 723 C CA . ARG A 1 93 ? -4.740 4.554 8.017 1.00 86.69 93 ARG A CA 1
ATOM 724 C C . ARG A 1 93 ? -3.700 5.667 8.045 1.00 86.69 93 ARG A C 1
ATOM 726 O O . ARG A 1 93 ? -3.274 6.132 6.993 1.00 86.69 93 ARG A O 1
ATOM 733 N N . ALA A 1 94 ? -3.306 6.096 9.246 1.00 83.44 94 ALA A N 1
ATOM 734 C CA . ALA A 1 94 ? -2.296 7.141 9.460 1.00 83.44 94 ALA A CA 1
ATOM 735 C C . ALA A 1 94 ? -2.540 8.432 8.640 1.00 83.44 94 ALA A C 1
ATOM 737 O O . ALA A 1 94 ? -1.616 9.028 8.096 1.00 83.44 94 ALA A O 1
ATOM 738 N N . GLY A 1 95 ? -3.807 8.848 8.507 1.00 84.88 95 GLY A N 1
ATOM 739 C CA . GLY A 1 95 ? -4.183 10.042 7.736 1.00 84.88 95 GLY A CA 1
ATOM 740 C C . GLY A 1 95 ? -4.094 9.893 6.210 1.00 84.88 95 GLY A C 1
ATOM 741 O O . GLY A 1 95 ? -4.256 10.882 5.496 1.00 84.88 95 GLY A O 1
ATOM 742 N N . MET A 1 96 ? -3.859 8.680 5.708 1.00 91.62 96 MET A N 1
ATOM 743 C CA . MET A 1 96 ? -3.853 8.342 4.284 1.00 91.62 96 MET A CA 1
ATOM 744 C C . MET A 1 96 ? -5.088 7.511 3.927 1.00 91.62 96 MET A C 1
ATOM 746 O O . MET A 1 96 ? -5.562 6.721 4.749 1.00 91.62 96 MET A O 1
ATOM 750 N N . LEU A 1 97 ? -5.590 7.661 2.698 1.00 95.94 97 LEU A N 1
ATOM 751 C CA . LEU A 1 97 ? -6.617 6.786 2.132 1.00 95.94 97 LEU A CA 1
ATOM 752 C C . LEU A 1 97 ? -5.975 5.862 1.099 1.00 95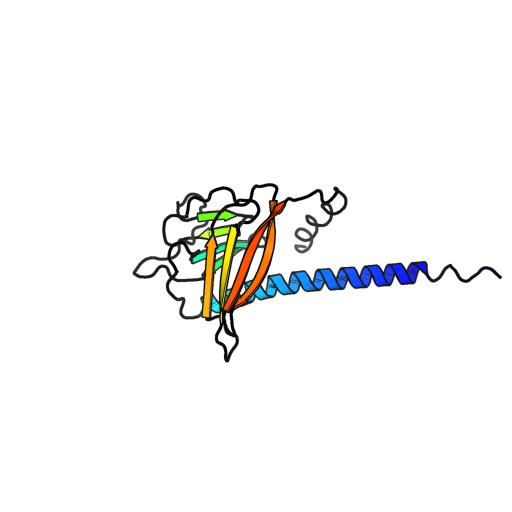.94 97 LEU A C 1
ATOM 754 O O . LEU A 1 97 ? -5.434 6.314 0.090 1.00 95.94 97 LEU A O 1
ATOM 758 N N . TYR A 1 98 ? -6.071 4.565 1.346 1.00 96.25 98 TYR A N 1
ATOM 759 C CA . TYR A 1 98 ? -5.642 3.504 0.449 1.00 96.25 98 TYR A CA 1
ATOM 760 C C . TYR A 1 98 ? -6.841 3.079 -0.389 1.00 96.25 98 TYR A C 1
ATOM 762 O O . TYR A 1 98 ? -7.843 2.624 0.161 1.00 96.25 98 TYR A O 1
ATOM 770 N N . LYS A 1 99 ? -6.743 3.265 -1.702 1.00 97.56 99 LYS A N 1
ATOM 771 C CA . LYS A 1 99 ? -7.829 3.052 -2.658 1.00 97.56 99 LYS A CA 1
ATOM 772 C C . LYS A 1 99 ? -7.720 1.697 -3.329 1.00 97.56 99 LYS A C 1
ATOM 774 O O . LYS A 1 99 ? -6.629 1.286 -3.720 1.00 97.56 99 LYS A O 1
ATOM 779 N N . PHE A 1 100 ? -8.853 1.039 -3.508 1.00 97.50 100 PHE A N 1
ATOM 780 C CA . PHE A 1 100 ? -8.978 -0.255 -4.165 1.00 97.50 100 PHE A CA 1
ATOM 781 C C . PHE A 1 100 ? -9.811 -0.112 -5.433 1.00 97.50 100 PHE A C 1
ATOM 783 O O . PHE A 1 100 ? -10.658 0.770 -5.544 1.00 97.50 100 PHE A O 1
ATOM 790 N N . CYS A 1 101 ? -9.544 -0.969 -6.414 1.00 96.44 101 CYS A N 1
ATOM 791 C CA . CYS A 1 101 ? -10.374 -1.027 -7.612 1.00 96.44 101 CYS A CA 1
ATOM 792 C C . CYS A 1 101 ? -11.766 -1.565 -7.294 1.00 96.44 101 CYS A C 1
ATOM 794 O O . CYS A 1 101 ? -12.755 -1.055 -7.794 1.00 96.44 101 CYS A O 1
ATOM 796 N N . GLU A 1 102 ? -11.834 -2.581 -6.445 1.00 95.44 102 GLU A N 1
ATOM 797 C CA . GLU A 1 102 ? -13.075 -3.199 -5.989 1.00 95.44 102 GLU A CA 1
ATOM 798 C C . GLU A 1 102 ? -13.370 -2.768 -4.548 1.00 95.44 102 GLU A C 1
ATOM 800 O O . GLU A 1 102 ? -12.651 -1.939 -3.981 1.00 95.44 102 GLU A O 1
ATOM 805 N N . GLU A 1 103 ? -14.424 -3.334 -3.961 1.00 96.94 103 GLU A N 1
ATOM 806 C CA . GLU A 1 103 ? -14.750 -3.131 -2.553 1.00 96.94 103 GLU A CA 1
ATOM 807 C C . GLU A 1 103 ? -13.516 -3.389 -1.677 1.00 96.94 103 GLU A C 1
ATOM 809 O O . GLU A 1 103 ? -12.799 -4.383 -1.837 1.00 96.94 103 GLU A O 1
ATOM 814 N N . ALA A 1 104 ? -13.237 -2.455 -0.769 1.00 96.88 104 ALA A N 1
ATOM 815 C CA . ALA A 1 104 ? -12.094 -2.568 0.115 1.00 96.88 104 ALA A CA 1
ATOM 816 C C . ALA A 1 104 ? -12.253 -3.791 1.033 1.00 96.88 104 ALA A C 1
ATOM 818 O O . ALA A 1 104 ? -13.346 -4.051 1.545 1.00 96.88 104 ALA A O 1
ATOM 819 N N . PRO A 1 105 ? -11.169 -4.544 1.289 1.00 95.75 105 PRO A N 1
ATOM 820 C CA . PRO A 1 105 ? -11.254 -5.719 2.137 1.00 95.75 105 PRO A CA 1
ATOM 821 C C . PRO A 1 105 ? -11.643 -5.328 3.566 1.00 95.75 105 PRO A C 1
ATOM 823 O O . PRO A 1 105 ? -11.107 -4.382 4.146 1.00 95.75 105 PRO A O 1
ATOM 826 N N . SER A 1 106 ? -12.540 -6.110 4.165 1.00 95.38 106 SER A N 1
ATOM 827 C CA . SER A 1 106 ? -12.815 -6.031 5.599 1.00 95.38 106 SER A CA 1
ATOM 828 C C . SER A 1 106 ? -11.640 -6.627 6.373 1.00 95.38 106 SER A C 1
ATOM 830 O O . SER A 1 106 ? -11.416 -7.836 6.327 1.00 95.38 106 SER A O 1
ATOM 832 N N . LEU A 1 107 ? -10.883 -5.783 7.073 1.00 95.00 107 LEU A N 1
ATOM 833 C CA . LEU A 1 107 ? -9.702 -6.206 7.825 1.00 95.00 107 LEU A CA 1
ATOM 834 C C . LEU A 1 107 ? -10.062 -6.610 9.257 1.00 95.00 107 LEU A C 1
ATOM 836 O O . LEU A 1 107 ? -10.746 -5.877 9.970 1.00 95.00 107 LEU A O 1
ATOM 840 N N . THR A 1 108 ? -9.546 -7.754 9.699 1.00 96.19 108 THR A N 1
ATOM 841 C CA . THR A 1 108 ? -9.572 -8.168 11.108 1.00 96.19 108 THR A CA 1
ATOM 842 C C . THR A 1 108 ? -8.356 -7.629 11.856 1.00 96.19 108 THR A C 1
ATOM 844 O O . THR A 1 108 ? -7.403 -7.159 11.237 1.00 96.19 108 THR A O 1
ATOM 847 N N . LEU A 1 109 ? -8.364 -7.702 13.190 1.00 95.69 109 LEU A N 1
ATOM 848 C CA . LEU A 1 109 ? -7.168 -7.406 13.980 1.00 95.69 109 LEU A CA 1
ATO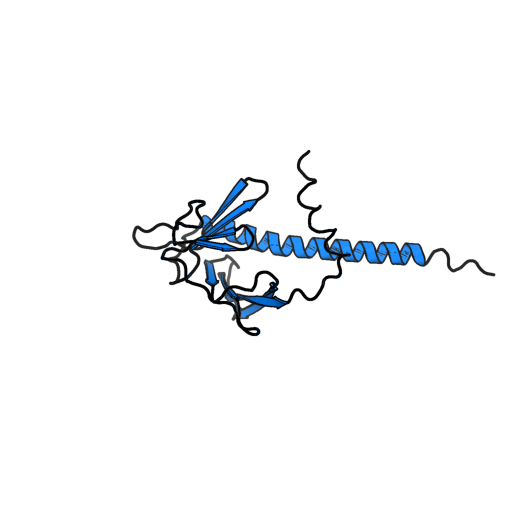M 849 C C . LEU A 1 109 ? -6.064 -8.422 13.681 1.00 95.69 109 LEU A C 1
ATOM 851 O O . LEU A 1 109 ? -6.339 -9.616 13.565 1.00 95.69 109 LEU A O 1
ATOM 855 N N . CYS A 1 110 ? -4.832 -7.933 13.580 1.00 95.44 110 CYS A N 1
ATOM 856 C CA . CYS A 1 110 ? -3.665 -8.778 13.374 1.00 95.44 110 CYS A CA 1
ATOM 857 C C . CYS A 1 110 ? -3.362 -9.646 14.593 1.00 95.44 110 CYS A C 1
ATOM 859 O O . CYS A 1 110 ? -3.430 -9.188 15.738 1.00 95.44 110 CYS A O 1
ATOM 861 N N . ASN A 1 111 ? -2.926 -10.877 14.338 1.00 91.69 111 ASN A N 1
ATOM 862 C CA . ASN A 1 111 ? -2.270 -11.686 15.360 1.00 91.69 111 ASN A CA 1
ATOM 863 C C . ASN A 1 111 ? -0.827 -11.203 15.597 1.00 91.69 111 ASN A C 1
ATOM 865 O O . ASN A 1 111 ? -0.210 -10.586 14.734 1.00 91.69 111 ASN A O 1
ATOM 869 N N . SER A 1 112 ? -0.239 -11.537 16.750 1.00 79.31 112 SER A N 1
ATOM 870 C CA . SER A 1 112 ? 1.086 -11.034 17.164 1.00 79.31 112 SER A CA 1
ATOM 871 C C . SER A 1 112 ? 2.265 -11.431 16.260 1.00 79.31 112 SER A C 1
ATOM 873 O O . SER A 1 112 ? 3.375 -10.964 16.477 1.00 79.31 112 SER A O 1
ATOM 875 N N . SER A 1 113 ? 2.067 -12.341 15.305 1.00 83.00 113 SER A N 1
ATOM 876 C CA . SER A 1 113 ? 3.095 -12.820 14.369 1.00 83.00 113 SER A CA 1
ATOM 877 C C . SER A 1 113 ? 2.730 -12.584 12.902 1.00 83.00 113 SER A C 1
ATOM 879 O O . SER A 1 113 ? 3.343 -13.172 12.014 1.00 83.00 113 SER A O 1
ATOM 881 N N . GLU A 1 114 ? 1.669 -11.826 12.647 1.00 93.06 114 GLU A N 1
ATOM 882 C CA . GLU A 1 114 ? 1.130 -11.581 11.316 1.00 93.06 114 GLU A CA 1
ATOM 883 C C . GLU A 1 114 ? 1.679 -10.279 10.725 1.00 93.06 114 GLU A C 1
ATOM 885 O O . GLU A 1 114 ? 1.840 -9.273 11.417 1.00 93.06 114 GLU A O 1
ATOM 890 N N . ASP A 1 115 ? 1.936 -10.299 9.418 1.00 95.00 115 ASP A N 1
ATOM 891 C CA . ASP A 1 115 ? 2.213 -9.088 8.654 1.00 95.00 115 ASP A CA 1
ATOM 892 C C . ASP A 1 115 ? 0.880 -8.385 8.367 1.00 95.00 115 ASP A C 1
ATOM 894 O O . ASP A 1 115 ? 0.032 -8.929 7.666 1.00 95.00 115 ASP A O 1
ATOM 898 N N . ALA A 1 116 ? 0.708 -7.161 8.854 1.00 94.50 116 ALA A N 1
ATOM 899 C CA . ALA A 1 116 ? -0.469 -6.338 8.609 1.00 94.50 116 ALA A CA 1
ATOM 900 C C . ALA A 1 116 ? -0.667 -5.995 7.139 1.00 94.50 116 ALA A C 1
ATOM 902 O O . ALA A 1 116 ? -1.777 -6.071 6.607 1.00 94.50 116 ALA A O 1
ATOM 903 N N . PHE A 1 117 ? 0.418 -5.644 6.458 1.00 94.12 117 PHE A N 1
ATOM 904 C CA . PHE A 1 117 ? 0.393 -5.467 5.019 1.00 94.12 117 PHE A CA 1
ATOM 905 C C . PHE A 1 117 ? 1.754 -5.764 4.396 1.00 94.12 117 PHE A C 1
ATOM 907 O O . PHE A 1 117 ? 2.801 -5.771 5.048 1.00 94.12 117 PHE A O 1
ATOM 914 N N . THR A 1 118 ? 1.740 -6.034 3.095 1.00 94.50 118 THR A N 1
ATOM 915 C CA . THR A 1 118 ? 2.937 -6.316 2.306 1.00 94.50 118 THR A CA 1
ATOM 916 C C . THR A 1 118 ? 3.003 -5.377 1.114 1.00 94.50 118 THR A C 1
ATOM 918 O O . THR A 1 118 ? 2.046 -5.259 0.350 1.00 94.50 118 THR A O 1
ATOM 921 N N . SER A 1 119 ? 4.160 -4.749 0.923 1.00 93.06 119 SER A N 1
ATOM 922 C CA . SER A 1 119 ? 4.498 -4.003 -0.282 1.00 93.06 119 SER A CA 1
ATOM 923 C C . SER A 1 119 ? 5.530 -4.780 -1.088 1.00 93.06 119 SER A C 1
ATOM 925 O O . SER A 1 119 ? 6.578 -5.173 -0.583 1.00 93.06 119 SER A O 1
ATOM 927 N N . THR A 1 120 ? 5.221 -5.042 -2.349 1.00 92.56 120 THR A N 1
ATOM 928 C CA . THR A 1 120 ? 6.113 -5.710 -3.292 1.00 92.56 120 THR A CA 1
ATOM 929 C C . THR A 1 120 ? 6.538 -4.723 -4.362 1.00 92.56 120 THR A C 1
ATOM 931 O O . THR A 1 120 ? 5.691 -4.085 -4.991 1.00 92.56 120 THR A O 1
ATOM 934 N N . LEU A 1 121 ? 7.842 -4.647 -4.588 1.00 90.75 121 LEU A N 1
ATOM 935 C CA . LEU A 1 121 ? 8.477 -3.810 -5.585 1.00 90.75 121 LEU A CA 1
ATOM 936 C C . LEU A 1 121 ? 9.197 -4.696 -6.598 1.00 90.75 121 LEU A C 1
ATOM 938 O O . LEU A 1 121 ? 10.177 -5.358 -6.261 1.00 90.75 121 LEU A O 1
ATOM 942 N N . ASP A 1 122 ? 8.698 -4.707 -7.827 1.00 89.75 122 ASP A N 1
ATOM 943 C CA . ASP A 1 122 ? 9.343 -5.361 -8.961 1.00 89.75 122 ASP A CA 1
ATOM 944 C C . ASP A 1 122 ? 10.147 -4.319 -9.736 1.00 89.75 122 ASP A C 1
ATOM 946 O O . ASP A 1 122 ? 9.628 -3.243 -10.058 1.00 89.75 122 ASP A O 1
ATOM 950 N N . LYS A 1 123 ? 11.407 -4.626 -10.019 1.00 88.62 123 LYS A N 1
ATOM 951 C CA . LYS A 1 123 ? 12.353 -3.745 -10.690 1.00 88.62 123 LYS A CA 1
ATOM 952 C C . LYS A 1 123 ? 12.932 -4.402 -11.932 1.00 88.62 123 LYS A C 1
ATOM 954 O O . LYS A 1 123 ? 13.130 -5.608 -12.004 1.00 88.62 123 LYS A O 1
ATOM 959 N N . ASP A 1 124 ? 13.274 -3.581 -12.909 1.00 86.12 124 ASP A N 1
ATOM 960 C CA . ASP A 1 124 ? 14.043 -4.021 -14.059 1.00 86.12 124 ASP A CA 1
ATOM 961 C C . ASP A 1 124 ? 15.482 -4.339 -13.607 1.00 86.12 124 ASP A C 1
ATOM 963 O O . ASP A 1 124 ? 16.161 -3.449 -13.086 1.00 86.12 124 ASP A O 1
ATOM 967 N N . PRO A 1 125 ? 15.977 -5.574 -13.806 1.00 85.25 125 PRO A N 1
ATOM 968 C CA . PRO A 1 125 ? 17.278 -5.995 -13.286 1.00 85.25 125 PRO A CA 1
ATOM 969 C C . PRO A 1 125 ? 18.463 -5.269 -13.937 1.00 85.25 125 PRO A C 1
ATOM 971 O O . PRO A 1 125 ? 19.560 -5.282 -13.387 1.00 85.25 125 PRO A O 1
ATOM 974 N N . ASN A 1 126 ? 18.269 -4.652 -15.106 1.00 89.81 126 ASN A N 1
ATOM 975 C CA . ASN A 1 126 ? 19.332 -3.974 -15.845 1.00 89.81 126 ASN A CA 1
ATOM 976 C C . ASN A 1 126 ? 19.372 -2.471 -15.560 1.00 89.81 126 ASN A C 1
ATOM 978 O O . ASN A 1 126 ? 20.415 -1.842 -15.715 1.00 89.81 126 ASN A O 1
ATOM 982 N N . THR A 1 127 ? 18.232 -1.880 -15.200 1.00 87.69 127 THR A N 1
ATOM 983 C CA . THR A 1 127 ? 18.091 -0.421 -15.070 1.00 87.69 127 THR A CA 1
ATOM 984 C C . THR A 1 127 ? 17.698 0.046 -13.671 1.00 87.69 127 THR A C 1
ATOM 986 O O . THR A 1 127 ? 17.611 1.253 -13.461 1.00 87.69 127 THR A O 1
ATOM 989 N N . ASP A 1 128 ? 17.420 -0.877 -12.742 1.00 80.75 128 ASP A N 1
ATOM 990 C CA . ASP A 1 128 ? 16.853 -0.635 -11.400 1.00 80.75 128 ASP A CA 1
ATOM 991 C C . ASP A 1 128 ? 15.529 0.162 -11.413 1.00 80.75 128 ASP A C 1
ATOM 993 O O . ASP A 1 128 ? 15.021 0.604 -10.382 1.00 80.75 128 ASP A O 1
ATOM 997 N N . LYS A 1 129 ? 14.922 0.336 -12.595 1.00 84.38 129 LYS A N 1
ATOM 998 C CA . LYS A 1 129 ? 13.648 1.035 -12.760 1.00 84.38 129 LYS A CA 1
ATOM 999 C C . LYS A 1 129 ? 12.537 0.217 -12.126 1.00 84.38 129 LYS A C 1
ATOM 1001 O O . LYS A 1 129 ? 12.394 -0.963 -12.428 1.00 84.38 129 LYS A O 1
ATOM 1006 N N . ILE A 1 130 ? 11.697 0.861 -11.327 1.00 82.81 130 ILE A N 1
ATOM 1007 C CA . ILE A 1 130 ? 10.499 0.225 -10.781 1.00 82.81 130 ILE A CA 1
ATOM 1008 C C . ILE A 1 130 ? 9.538 -0.095 -11.928 1.00 82.81 130 ILE A C 1
ATOM 1010 O O . ILE A 1 130 ? 9.142 0.786 -12.692 1.00 82.81 130 ILE A O 1
ATOM 1014 N N . LEU A 1 131 ? 9.181 -1.370 -12.041 1.00 84.38 131 LEU A N 1
ATOM 1015 C CA . LEU A 1 131 ? 8.242 -1.901 -13.023 1.00 84.38 131 LEU A CA 1
ATOM 1016 C C . LEU A 1 131 ? 6.842 -2.068 -12.440 1.00 84.38 131 LEU A C 1
ATOM 1018 O O . LEU A 1 131 ? 5.856 -1.913 -13.161 1.00 84.38 131 LEU A O 1
ATOM 1022 N N . LYS A 1 132 ? 6.747 -2.427 -11.155 1.00 87.12 132 LYS A N 1
ATOM 1023 C CA . LYS A 1 132 ? 5.470 -2.647 -10.479 1.00 87.12 132 LYS A CA 1
ATOM 1024 C C . LYS A 1 132 ? 5.587 -2.409 -8.982 1.00 87.12 132 LYS A C 1
ATOM 1026 O O . LYS A 1 132 ? 6.509 -2.906 -8.341 1.00 87.12 132 LYS A O 1
ATOM 1031 N N . VAL A 1 133 ? 4.589 -1.726 -8.435 1.00 88.31 133 VAL A N 1
ATOM 1032 C CA . VAL A 1 133 ? 4.326 -1.655 -6.996 1.00 88.31 133 VAL A CA 1
ATOM 1033 C C . VAL A 1 133 ? 3.030 -2.414 -6.731 1.00 88.31 133 VAL A C 1
ATOM 1035 O O . VAL A 1 133 ? 2.067 -2.295 -7.485 1.00 88.31 133 VAL A O 1
ATOM 1038 N N . SER A 1 134 ? 3.008 -3.240 -5.692 1.00 91.81 134 SER A N 1
ATOM 1039 C CA . SER A 1 134 ? 1.805 -3.938 -5.241 1.00 91.81 134 SER A CA 1
ATOM 1040 C C . SER A 1 134 ? 1.732 -3.837 -3.734 1.00 91.81 134 SER A C 1
ATOM 1042 O O . SER A 1 134 ? 2.625 -4.330 -3.053 1.00 91.81 134 SER A O 1
ATOM 1044 N N . LEU A 1 135 ? 0.658 -3.251 -3.225 1.00 94.75 135 LEU A N 1
ATOM 1045 C CA . LEU A 1 135 ? 0.411 -3.112 -1.798 1.00 94.75 135 LEU A CA 1
ATOM 1046 C C . LEU A 1 135 ? -0.850 -3.901 -1.440 1.00 94.75 135 LEU A C 1
ATOM 1048 O O . LEU A 1 135 ? -1.885 -3.721 -2.079 1.00 94.75 135 LEU A O 1
ATOM 1052 N N . VAL A 1 136 ? -0.742 -4.804 -0.468 1.00 96.00 136 VAL A N 1
ATOM 1053 C CA . VAL A 1 136 ? -1.821 -5.716 -0.060 1.00 96.00 136 VAL A CA 1
ATOM 1054 C C . VAL A 1 136 ? -1.950 -5.684 1.454 1.00 96.00 136 VAL A C 1
ATOM 1056 O O . VAL A 1 136 ? -0.962 -5.922 2.147 1.00 96.00 136 VAL A O 1
ATOM 1059 N N . PHE A 1 137 ? -3.156 -5.403 1.944 1.00 95.81 137 PHE A N 1
ATOM 1060 C CA . PHE A 1 137 ? -3.503 -5.495 3.360 1.00 95.81 137 PHE A CA 1
ATOM 1061 C C . PHE A 1 137 ? -3.990 -6.904 3.695 1.00 95.81 137 PHE A C 1
ATOM 1063 O O . PHE A 1 137 ? -4.759 -7.486 2.931 1.00 95.81 137 PHE A O 1
ATOM 1070 N N . HIS A 1 138 ? -3.565 -7.413 4.847 1.00 95.75 138 HIS A N 1
ATOM 1071 C CA . HIS A 1 138 ? -3.977 -8.715 5.380 1.00 95.75 138 HIS A CA 1
ATOM 1072 C C . HIS A 1 138 ? -4.833 -8.538 6.637 1.00 95.75 138 HIS A C 1
ATOM 1074 O O . HIS A 1 138 ? -5.882 -9.162 6.764 1.00 95.75 138 HIS A O 1
ATOM 1080 N N . CYS A 1 139 ? -4.441 -7.606 7.507 1.00 95.94 139 CYS A N 1
ATOM 1081 C CA . CYS A 1 139 ? -5.141 -7.263 8.743 1.00 95.94 139 CYS A CA 1
ATOM 1082 C C . CYS A 1 139 ? -4.856 -5.806 9.147 1.00 95.94 139 CYS A C 1
ATOM 1084 O O . CYS A 1 139 ? -4.068 -5.100 8.511 1.00 95.94 139 CYS A O 1
ATOM 1086 N N . THR A 1 140 ? -5.506 -5.335 10.212 1.00 94.19 140 THR A N 1
ATOM 1087 C CA . THR A 1 140 ? -5.235 -4.029 10.821 1.00 94.19 140 THR A CA 1
ATOM 1088 C C . THR A 1 140 ? -4.560 -4.188 12.175 1.00 94.19 140 THR A C 1
ATOM 1090 O O . THR A 1 140 ? -4.984 -4.987 13.014 1.00 94.19 140 THR A O 1
ATOM 1093 N N . CYS A 1 141 ? -3.517 -3.394 12.412 1.00 91.44 141 CYS A N 1
ATOM 1094 C CA . CYS A 1 141 ? -2.930 -3.306 13.741 1.00 91.44 141 CYS A CA 1
ATOM 1095 C C . CYS A 1 141 ? -3.897 -2.597 14.697 1.00 91.44 141 CYS A C 1
ATOM 1097 O O . CYS A 1 141 ? -4.629 -1.696 14.256 1.00 91.44 141 CYS A O 1
ATOM 1099 N N . PRO A 1 142 ? -3.880 -2.959 15.992 1.00 90.94 142 PRO A N 1
ATOM 1100 C CA . PRO A 1 142 ? -4.525 -2.168 17.033 1.00 90.94 142 PRO A CA 1
ATOM 1101 C C . PRO A 1 142 ? -4.071 -0.698 17.004 1.00 90.94 142 PRO A C 1
ATOM 1103 O O . PRO A 1 142 ? -3.025 -0.365 16.441 1.00 90.94 142 PRO A O 1
ATOM 1106 N N . ASP A 1 143 ? -4.862 0.191 17.601 1.00 85.56 143 ASP A N 1
ATOM 1107 C CA . ASP A 1 143 ? -4.586 1.637 17.593 1.00 85.56 143 ASP A CA 1
ATOM 1108 C C . ASP A 1 143 ? -3.379 2.032 18.463 1.00 85.56 143 ASP A C 1
ATOM 1110 O O . ASP A 1 143 ? -2.813 3.106 18.282 1.00 85.56 143 ASP A O 1
ATOM 1114 N N . ASP A 1 144 ? -2.973 1.164 19.389 1.00 85.69 144 ASP A N 1
ATOM 1115 C CA . ASP A 1 144 ? -1.825 1.324 20.286 1.00 85.69 144 ASP A CA 1
ATOM 1116 C C . ASP A 1 144 ? -0.560 0.594 19.794 1.00 85.69 144 ASP A C 1
ATOM 1118 O O . ASP A 1 144 ? 0.392 0.419 20.554 1.00 85.69 144 ASP A O 1
ATOM 1122 N N . HIS A 1 145 ? -0.547 0.147 18.536 1.00 86.75 145 HIS A N 1
ATOM 1123 C CA . HIS A 1 145 ? 0.594 -0.520 17.912 1.00 86.75 145 HIS A CA 1
ATOM 1124 C C . HIS A 1 145 ? 1.157 0.311 16.758 1.00 86.75 145 HIS A C 1
ATOM 1126 O O . HIS A 1 145 ? 0.409 0.835 15.927 1.00 86.75 145 HIS A O 1
ATOM 1132 N N . ASP A 1 146 ? 2.485 0.353 16.678 1.00 85.56 146 ASP A N 1
ATOM 1133 C CA . ASP A 1 146 ? 3.208 0.897 15.532 1.00 85.56 146 ASP A CA 1
ATOM 1134 C C . ASP A 1 146 ? 3.517 -0.216 14.517 1.00 85.56 146 ASP A C 1
ATOM 1136 O O . ASP A 1 146 ? 3.390 -1.411 14.803 1.00 85.56 146 ASP A O 1
ATOM 1140 N N . TYR A 1 147 ? 3.888 0.176 13.296 1.00 86.56 147 TYR A N 1
ATOM 1141 C CA . TYR A 1 147 ? 4.321 -0.773 12.273 1.00 86.56 147 TYR A CA 1
ATOM 1142 C C . TYR A 1 147 ? 5.826 -1.015 12.363 1.00 86.56 147 TYR A C 1
ATOM 1144 O O . TYR A 1 147 ? 6.618 -0.094 12.167 1.00 86.56 147 TYR A O 1
ATOM 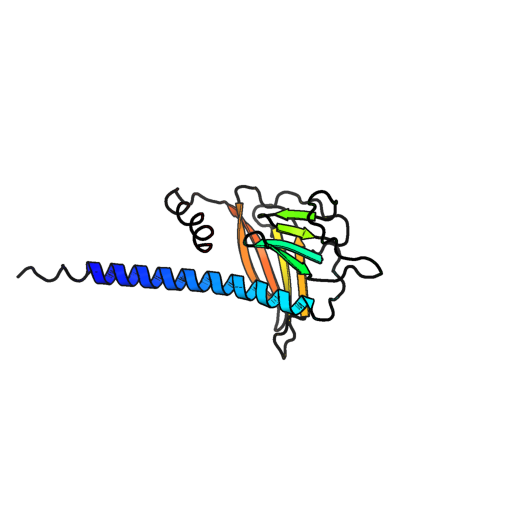1152 N N . GLU A 1 148 ? 6.215 -2.271 12.546 1.00 89.31 148 GLU A N 1
ATOM 1153 C CA . GLU A 1 148 ? 7.595 -2.716 12.391 1.00 89.31 148 GLU A CA 1
ATOM 1154 C C . GLU A 1 148 ? 7.833 -3.133 10.935 1.00 89.31 148 GLU A C 1
ATOM 1156 O O . GLU A 1 148 ? 7.140 -3.996 10.388 1.00 89.31 148 GLU A O 1
ATOM 1161 N N . LEU A 1 149 ? 8.813 -2.503 10.284 1.00 87.88 149 LEU A N 1
ATOM 1162 C CA . LEU A 1 149 ? 9.192 -2.810 8.909 1.00 87.88 149 LEU A CA 1
ATOM 1163 C C . LEU A 1 149 ? 10.258 -3.908 8.881 1.00 87.88 149 LEU A C 1
ATOM 1165 O O . LEU A 1 149 ? 11.375 -3.715 9.359 1.00 87.88 149 LEU A O 1
ATOM 1169 N N . SER A 1 150 ? 9.969 -4.998 8.177 1.00 89.25 150 SER A N 1
ATOM 1170 C CA . SER A 1 150 ? 10.981 -5.952 7.730 1.00 89.25 150 SER A CA 1
ATOM 1171 C C . SER A 1 150 ? 11.129 -5.931 6.208 1.00 89.25 150 SER A C 1
ATOM 1173 O O . SER A 1 150 ? 10.172 -5.760 5.446 1.00 89.25 150 SER A O 1
ATOM 1175 N N . PHE A 1 151 ? 12.369 -6.075 5.747 1.00 88.88 151 PHE A N 1
ATOM 1176 C CA . PHE A 1 151 ? 12.725 -6.016 4.334 1.00 88.88 151 PHE A CA 1
ATOM 1177 C C . PHE A 1 151 ? 13.353 -7.330 3.885 1.00 88.88 151 PHE A C 1
ATOM 1179 O O . PHE A 1 151 ? 14.284 -7.834 4.511 1.00 88.88 151 PHE A O 1
ATOM 1186 N N . GLN A 1 152 ? 12.872 -7.859 2.765 1.00 87.50 152 GLN A N 1
ATOM 1187 C CA . GLN A 1 152 ? 13.391 -9.067 2.147 1.00 87.50 152 GLN A CA 1
ATOM 1188 C C . GLN A 1 152 ? 13.607 -8.842 0.652 1.00 87.50 152 GLN A C 1
ATOM 1190 O O . GLN A 1 152 ? 12.689 -8.478 -0.080 1.00 87.50 152 GLN A O 1
ATOM 1195 N N . VAL A 1 153 ? 14.819 -9.118 0.176 1.00 86.75 153 VAL A N 1
ATOM 1196 C CA . VAL A 1 153 ? 15.126 -9.162 -1.258 1.00 86.75 153 VAL A CA 1
ATOM 1197 C C . VAL A 1 153 ? 14.949 -10.596 -1.746 1.00 86.75 153 VAL A C 1
ATOM 1199 O O . VAL A 1 153 ? 15.579 -11.516 -1.225 1.00 86.75 153 VAL A O 1
ATOM 1202 N N . VAL A 1 154 ? 14.083 -10.796 -2.738 1.00 87.81 154 VAL A N 1
ATOM 1203 C CA . VAL A 1 154 ? 13.766 -12.104 -3.321 1.00 87.81 154 VAL A CA 1
ATOM 1204 C C . VAL A 1 154 ? 14.332 -12.153 -4.743 1.00 87.81 154 VAL A C 1
ATOM 1206 O O . VAL A 1 154 ? 13.659 -11.852 -5.723 1.00 87.81 154 VAL A O 1
ATOM 1209 N N . GLY A 1 155 ? 15.603 -12.526 -4.877 1.00 86.50 155 GLY A N 1
ATOM 1210 C CA . GLY A 1 155 ? 16.300 -12.502 -6.171 1.00 86.50 155 GLY A CA 1
ATOM 1211 C C . GLY A 1 155 ? 16.806 -11.106 -6.556 1.00 86.50 155 GLY A C 1
ATOM 1212 O O . GLY A 1 155 ? 16.935 -10.236 -5.706 1.00 86.50 155 GLY A O 1
ATOM 1213 N N . ALA A 1 156 ? 17.146 -10.887 -7.828 1.00 85.81 156 ALA A N 1
ATOM 1214 C CA . ALA A 1 156 ? 17.819 -9.651 -8.259 1.00 85.81 156 ALA A CA 1
ATOM 1215 C C . ALA A 1 156 ? 16.874 -8.447 -8.432 1.00 85.81 156 ALA A C 1
ATOM 1217 O O . ALA A 1 156 ? 17.319 -7.306 -8.472 1.00 85.81 156 ALA A O 1
ATOM 1218 N N . ASN A 1 157 ? 15.578 -8.707 -8.567 1.00 90.19 157 ASN A N 1
ATOM 1219 C CA . ASN A 1 157 ? 14.612 -7.765 -9.128 1.00 90.19 157 ASN A CA 1
ATOM 1220 C C . ASN A 1 157 ? 13.338 -7.621 -8.289 1.00 90.19 157 ASN A C 1
ATOM 1222 O O . ASN A 1 157 ? 12.515 -6.763 -8.588 1.00 90.19 157 ASN A O 1
ATOM 1226 N N . LEU A 1 158 ? 13.172 -8.414 -7.229 1.00 90.12 158 LEU A N 1
ATOM 1227 C CA . LEU A 1 158 ? 11.998 -8.344 -6.367 1.00 90.12 158 LEU A CA 1
ATOM 1228 C C . LEU A 1 158 ? 12.408 -7.954 -4.951 1.00 90.12 158 LEU A C 1
ATOM 1230 O O . LEU A 1 158 ? 13.201 -8.638 -4.306 1.00 90.12 158 LEU A O 1
ATOM 1234 N N . ALA A 1 159 ? 11.821 -6.876 -4.451 1.00 90.62 159 ALA A N 1
ATOM 1235 C CA . ALA A 1 159 ? 11.922 -6.480 -3.059 1.00 90.62 159 ALA A CA 1
ATOM 1236 C C . ALA A 1 159 ? 10.549 -6.574 -2.393 1.00 90.62 159 ALA A C 1
ATOM 1238 O O . ALA A 1 159 ? 9.539 -6.138 -2.943 1.00 90.62 159 ALA A O 1
ATOM 1239 N N . VAL A 1 160 ? 10.515 -7.150 -1.199 1.00 92.62 160 VAL A N 1
ATOM 1240 C CA . VAL A 1 160 ? 9.311 -7.338 -0.396 1.00 92.62 160 VAL A CA 1
ATOM 1241 C C . VAL A 1 160 ? 9.518 -6.616 0.929 1.00 92.62 160 VAL A C 1
ATOM 1243 O O . VAL A 1 160 ? 10.450 -6.907 1.674 1.00 92.62 160 VAL A O 1
ATOM 1246 N N . LYS A 1 161 ? 8.644 -5.658 1.214 1.00 92.44 161 LYS A N 1
ATOM 1247 C CA . LYS A 1 161 ? 8.522 -4.975 2.501 1.00 92.44 161 LYS A CA 1
ATOM 1248 C C . LYS A 1 161 ? 7.308 -5.544 3.217 1.00 92.44 161 LYS A C 1
ATOM 1250 O O . LYS A 1 161 ? 6.215 -5.569 2.651 1.00 92.44 161 LYS A O 1
ATOM 1255 N N . LYS A 1 162 ? 7.500 -6.004 4.442 1.00 93.56 162 LYS A N 1
ATOM 1256 C CA . LYS A 1 162 ? 6.451 -6.530 5.311 1.00 93.56 162 LYS A CA 1
ATOM 1257 C C . LYS A 1 162 ? 6.341 -5.623 6.520 1.00 93.56 162 LYS A C 1
ATOM 1259 O O . LYS A 1 162 ? 7.360 -5.192 7.051 1.00 93.56 162 LYS A O 1
ATOM 1264 N N . PHE A 1 163 ? 5.115 -5.330 6.912 1.00 92.12 163 PHE A N 1
ATOM 1265 C CA . PHE A 1 163 ? 4.823 -4.438 8.020 1.00 92.12 163 PHE A CA 1
ATOM 1266 C C . PHE A 1 163 ? 4.031 -5.230 9.043 1.00 92.12 163 PHE A C 1
ATOM 1268 O O . PHE A 1 163 ? 2.905 -5.618 8.749 1.00 92.12 163 PHE A O 1
ATOM 1275 N N . SER A 1 164 ? 4.617 -5.496 10.202 1.00 93.94 164 SER A N 1
ATOM 1276 C CA . SER A 1 164 ? 3.993 -6.256 11.291 1.00 93.94 164 SER A CA 1
ATOM 1277 C C . SER A 1 164 ? 3.623 -5.306 12.435 1.00 93.94 164 SER A C 1
ATOM 1279 O O . SER A 1 164 ? 4.094 -4.170 12.472 1.00 93.94 164 SER A O 1
ATOM 1281 N N . CYS A 1 165 ? 2.748 -5.729 13.347 1.00 91.88 165 CYS A N 1
ATOM 1282 C CA . CYS A 1 165 ? 2.333 -4.884 14.470 1.00 91.88 165 CYS A CA 1
ATOM 1283 C C . CYS A 1 165 ? 3.290 -5.036 15.650 1.00 91.88 165 CYS A C 1
ATOM 1285 O O . CYS A 1 165 ? 3.436 -6.136 16.185 1.00 91.88 165 CYS A O 1
ATOM 1287 N N . GLU A 1 166 ? 3.861 -3.931 16.115 1.00 89.00 166 GLU A N 1
ATOM 1288 C CA . GLU A 1 166 ? 4.700 -3.899 17.308 1.00 89.00 166 GLU A CA 1
ATOM 1289 C C . GLU A 1 166 ? 4.008 -3.109 18.422 1.00 89.00 166 GLU A C 1
ATOM 1291 O O . GLU A 1 166 ? 3.479 -2.016 18.209 1.00 89.00 166 GLU A O 1
ATOM 1296 N N . ASN A 1 167 ? 3.972 -3.694 19.624 1.00 83.06 167 ASN A N 1
ATOM 1297 C CA . ASN A 1 167 ? 3.403 -3.032 20.795 1.00 83.06 167 ASN A CA 1
ATOM 1298 C C . ASN A 1 167 ? 4.188 -1.755 21.079 1.00 83.06 167 ASN A C 1
ATOM 1300 O O . ASN A 1 167 ? 5.407 -1.817 21.257 1.00 83.06 167 ASN A O 1
ATOM 1304 N N . ASN A 1 168 ? 3.486 -0.640 21.262 1.00 69.75 168 ASN A N 1
ATOM 1305 C CA . ASN A 1 168 ? 4.089 0.608 21.706 1.00 69.75 168 ASN A CA 1
ATOM 1306 C C . ASN A 1 168 ? 4.435 0.505 23.205 1.00 69.75 168 ASN A C 1
ATOM 1308 O O . ASN A 1 168 ? 3.761 1.048 24.080 1.00 69.75 168 ASN A O 1
ATOM 1312 N N . LYS A 1 169 ? 5.441 -0.309 23.552 1.00 54.38 169 LYS A N 1
ATOM 1313 C CA . LYS A 1 169 ? 5.922 -0.426 24.931 1.00 54.38 169 LYS A CA 1
ATOM 1314 C C . LYS A 1 169 ? 6.583 0.891 25.305 1.00 54.38 169 LYS A C 1
ATOM 1316 O O . LYS A 1 169 ? 7.741 1.078 24.957 1.00 54.38 169 LYS A O 1
ATOM 1321 N N . ASN A 1 170 ? 5.839 1.745 26.016 1.00 44.53 170 ASN A N 1
ATOM 1322 C CA . ASN A 1 170 ? 6.310 2.926 26.745 1.00 44.53 170 ASN A CA 1
ATOM 1323 C C . ASN A 1 170 ? 7.630 3.473 26.194 1.00 44.53 170 ASN A C 1
ATOM 1325 O O . ASN A 1 170 ? 8.700 3.268 26.772 1.00 44.53 170 ASN A O 1
ATOM 1329 N N . ILE A 1 171 ? 7.546 4.246 25.113 1.00 47.41 171 ILE A N 1
ATOM 1330 C CA . ILE A 1 171 ? 8.406 5.417 25.066 1.00 47.41 171 ILE A CA 1
ATOM 1331 C C . ILE A 1 171 ? 7.952 6.248 26.268 1.00 47.41 171 ILE A C 1
ATOM 1333 O O . ILE A 1 171 ? 6.926 6.927 26.203 1.00 47.41 171 ILE A O 1
ATOM 1337 N N . ASP A 1 172 ? 8.652 6.108 27.400 1.00 41.28 172 ASP A N 1
ATOM 1338 C CA . ASP A 1 172 ? 8.498 7.011 28.533 1.00 41.28 172 ASP A CA 1
ATOM 1339 C C . ASP A 1 172 ? 8.419 8.436 27.972 1.00 41.28 172 ASP A C 1
ATOM 1341 O O . ASP A 1 172 ? 9.156 8.795 27.047 1.00 41.28 172 ASP A O 1
ATOM 1345 N N . ASN A 1 173 ? 7.469 9.211 28.493 1.00 40.19 173 ASN A N 1
ATOM 1346 C CA . ASN A 1 173 ? 7.011 10.531 28.041 1.00 40.19 173 ASN A CA 1
ATOM 1347 C C . ASN A 1 173 ? 8.097 11.643 27.960 1.00 40.19 173 ASN A C 1
ATOM 1349 O O . ASN A 1 173 ? 7.780 12.827 28.032 1.00 40.19 173 ASN A O 1
ATOM 1353 N N . GLU A 1 174 ? 9.372 11.300 27.786 1.00 37.97 174 GLU A N 1
ATOM 1354 C CA . GLU A 1 174 ? 10.497 12.193 27.510 1.00 37.97 174 GLU A CA 1
ATOM 1355 C C . GLU A 1 174 ? 10.913 12.239 26.025 1.00 37.97 174 GLU A C 1
ATOM 1357 O O . GLU A 1 174 ? 11.565 13.202 25.624 1.00 37.97 174 GLU A O 1
ATOM 1362 N N . GLN A 1 175 ? 10.504 11.287 25.168 1.00 32.41 175 GLN A N 1
ATOM 1363 C CA . GLN A 1 175 ? 10.809 11.352 23.719 1.00 32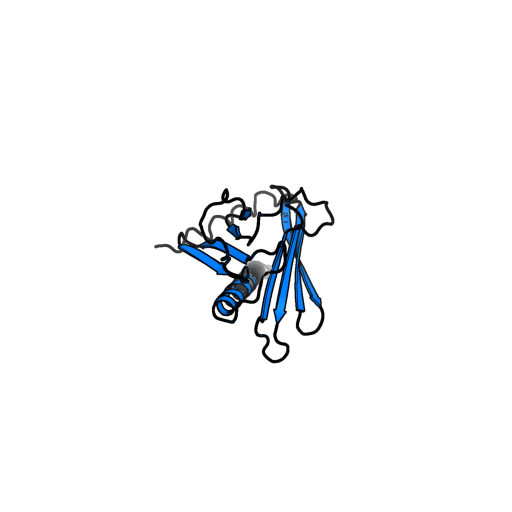.41 175 GLN A CA 1
ATOM 1364 C C . GLN A 1 175 ? 9.620 11.709 22.810 1.00 32.41 175 GLN A C 1
ATOM 1366 O O . GLN A 1 175 ? 9.829 12.166 21.685 1.00 32.41 175 GLN A O 1
ATOM 1371 N N . LEU A 1 176 ? 8.380 11.659 23.311 1.00 34.66 176 LEU A N 1
ATOM 1372 C CA . LEU A 1 176 ? 7.186 12.101 22.568 1.00 34.66 176 LEU A CA 1
ATOM 1373 C C . LEU A 1 176 ? 6.928 13.623 22.608 1.00 34.66 176 LEU A C 1
ATOM 1375 O O . LEU A 1 176 ? 5.967 14.102 22.009 1.00 34.66 176 LEU A O 1
ATOM 1379 N N . GLN A 1 177 ? 7.816 14.414 23.226 1.00 34.12 177 GLN A N 1
ATOM 1380 C CA . GLN A 1 177 ? 7.818 15.881 23.092 1.00 34.12 177 GLN A CA 1
ATOM 1381 C C . GLN A 1 177 ? 8.641 16.401 21.900 1.00 34.12 177 GLN A C 1
ATOM 1383 O O . GLN A 1 177 ? 8.628 17.605 21.642 1.00 34.12 177 GLN A O 1
ATOM 1388 N N . GLN A 1 178 ? 9.318 15.538 21.132 1.00 30.97 178 GLN A N 1
ATOM 1389 C CA . GLN A 1 178 ? 10.136 15.990 19.994 1.00 30.97 178 GLN A CA 1
ATOM 1390 C C . GLN A 1 178 ? 9.543 15.719 18.606 1.00 30.97 178 GLN A C 1
ATOM 1392 O O . GLN A 1 178 ? 10.063 16.255 17.630 1.00 30.97 178 GLN A O 1
ATOM 1397 N N . LEU A 1 179 ? 8.419 15.005 18.490 1.00 31.08 179 LEU A N 1
ATOM 1398 C CA . LEU A 1 179 ? 7.826 14.685 17.183 1.00 31.08 179 LEU A CA 1
ATOM 1399 C C . LEU A 1 179 ? 6.573 15.473 16.737 1.00 31.08 179 LEU A C 1
ATOM 1401 O O . LEU A 1 179 ? 6.257 15.395 15.553 1.00 31.08 179 LEU A O 1
ATOM 1405 N N . PRO A 1 180 ? 5.920 16.338 17.548 1.00 28.06 180 PRO A N 1
ATOM 1406 C CA . PRO A 1 180 ? 4.933 17.290 17.015 1.00 28.06 180 PRO A CA 1
ATOM 1407 C C . PRO A 1 180 ? 5.521 18.655 16.607 1.00 28.06 180 PRO A C 1
ATOM 1409 O O . PRO A 1 180 ? 4.800 19.497 16.069 1.00 28.06 180 PRO A O 1
ATOM 1412 N N . HIS A 1 181 ? 6.812 18.918 16.854 1.00 28.38 181 HIS A N 1
ATOM 1413 C CA . HIS A 1 181 ? 7.422 20.233 16.595 1.00 28.38 181 HIS A CA 1
ATOM 1414 C C . HIS A 1 181 ? 8.169 20.368 15.259 1.00 28.38 181 HIS A C 1
ATOM 1416 O O . HIS A 1 181 ? 8.505 21.492 14.882 1.00 28.38 181 HIS A O 1
ATOM 1422 N N . LEU A 1 182 ? 8.364 19.280 14.506 1.00 27.64 182 LEU A N 1
ATOM 1423 C CA . LEU A 1 182 ? 9.075 19.309 13.217 1.00 27.64 182 LEU A CA 1
ATOM 1424 C C . LEU A 1 182 ? 8.170 19.488 11.984 1.00 27.64 182 LEU A C 1
ATOM 1426 O O . LEU A 1 182 ? 8.683 19.672 10.889 1.00 27.64 182 LEU A O 1
ATOM 1430 N N . LEU A 1 183 ? 6.845 19.558 12.162 1.00 29.70 183 LEU A N 1
ATOM 1431 C CA . LEU A 1 183 ? 5.885 19.880 11.089 1.00 29.70 183 LEU A CA 1
ATOM 1432 C C . LEU A 1 183 ? 5.213 21.261 11.238 1.00 29.70 183 LEU A C 1
ATOM 1434 O O . LEU A 1 183 ? 4.314 21.598 10.477 1.00 29.70 183 LEU A O 1
ATOM 1438 N N . LYS A 1 184 ? 5.637 22.094 12.204 1.00 30.75 184 LYS A N 1
ATOM 1439 C CA . LYS A 1 184 ? 5.029 23.419 12.476 1.00 30.75 184 LYS A CA 1
ATOM 1440 C C . LYS A 1 184 ? 5.975 24.625 12.368 1.00 30.75 184 LYS A C 1
ATOM 1442 O O . LYS A 1 184 ? 5.596 25.715 12.784 1.00 30.75 184 LYS A O 1
ATOM 1447 N N . ARG A 1 185 ? 7.193 24.478 11.829 1.00 28.78 185 ARG A N 1
ATOM 1448 C CA . ARG A 1 185 ? 8.179 25.584 11.750 1.00 28.78 185 ARG A CA 1
ATOM 1449 C C . ARG A 1 185 ? 8.760 25.893 10.365 1.00 28.78 185 ARG A C 1
ATOM 1451 O O . ARG A 1 185 ? 9.772 26.571 10.306 1.00 28.78 185 ARG A O 1
ATOM 1458 N N . ASN A 1 186 ? 8.123 25.470 9.273 1.00 29.72 186 ASN A N 1
ATOM 1459 C CA . ASN A 1 186 ? 8.560 25.845 7.916 1.00 29.72 186 ASN A CA 1
ATOM 1460 C C . ASN A 1 186 ? 7.467 26.528 7.078 1.00 29.72 186 ASN A C 1
ATOM 1462 O O . ASN A 1 186 ? 7.459 26.422 5.860 1.00 29.72 186 ASN A O 1
ATOM 1466 N N . LEU A 1 187 ? 6.564 27.266 7.728 1.00 30.56 187 LEU A N 1
ATOM 1467 C CA . LEU A 1 187 ? 5.689 28.231 7.057 1.00 30.56 187 LEU A CA 1
ATOM 1468 C C . LEU A 1 187 ? 5.744 29.565 7.811 1.00 30.56 187 LEU A C 1
ATOM 1470 O O . LEU A 1 187 ? 4.904 29.883 8.654 1.00 30.56 187 LEU A O 1
ATOM 1474 N N . SER A 1 188 ? 6.813 30.310 7.545 1.00 31.14 188 SER A N 1
ATOM 1475 C CA . SER A 1 188 ? 6.956 31.759 7.723 1.00 31.14 188 SER A CA 1
ATOM 1476 C C . SER A 1 188 ? 7.967 32.241 6.694 1.00 31.14 188 SER A C 1
ATOM 1478 O O . SER A 1 188 ? 9.058 31.631 6.653 1.00 31.14 188 SER A O 1
#

Organism: NCBI:txid943146

Secondary structure (DSSP, 8-state):
---SSSSHHHHHHHHHHHHHHHHHHHHHHHHHHHHHHHHTTTTS--PBPPTT-EEEEEEEETTEEEEEE--B--TT-----SS-SSSSSEEEETTEEEEESSSPP-PPBPPTT-EEEEEEEEE-TTT--EEEEEEEE--B--TTEEEEEEEEEETTTEEEEEEEEEE-----TTSTTSSSSSSSSS--

Sequence (188 aa):
MLFANAYLLPLIVTLVLIKSAHLLSLSHLIEKNDFESQQEVSKRDIRICRPNSVCGVLNKVEGEERINLFCNCGGDQMCPINWDSQDGHSITRAGMLYKFCEEAPSLTLCNSSEDAFTSTLDKDPNTDKILKVSLVFHCTCPDDHDYELSFQVVGANLAVKKFSCENNKNIDNEQLQQLPHLLKRNLS

pLDDT: mean 75.21, std 22.72, range [27.64, 97.75]

Foldseek 3Di:
DPDDPPPPVVVVVVVVVVVVVVVVVVVVVVVVCVVVLQVVQVVDDFAAADPQWFQWKWAADPNDIDIGGFHAPDDPFGWPPDPDQPPQQWDDDPRMTGGHSDGHDDAAEDDQPDFQKKWKWFADLVPRRTPGITIHGHHDYPPQWDWDWDWDDDPRGMIMITTGTDGPPDPPPPPVVPPVPPRPPPDD

Radius of gyration: 21.14 Å; chains: 1; bounding box: 65×45×58 Å